Protein AF-A0A8H7KV09-F1 (afdb_monomer)

Radius of gyration: 21.08 Å; Cα contacts (8 Å, |Δi|>4): 405; chains: 1; bounding box: 68×42×61 Å

Secondary structure (DSSP, 8-state):
-TTTTTT-TT--B--TTS------S-TTPPP-SS-----PPPPPTTS-HHHHTTT-PPPPPTT--HHHHHHHHHHHHHHHHHHHHHHHHHHHHHTT-PPP--GGG-GGG-B-PPTTHHHHHHS--SS-GGGSHHHHHHHHHHHHHHHHHHTSGGGTTS-HHHHHHHHHHHHHHHHHHHHT--S-TTHHHHHHHHHHHHHHHHHHHHHHHHHTT---S-TT--SS-HHHHHHHHHHHHHHHHHHHHHGGGTTSGGGHHHHS-TTHHHHHHHHHHHHHHHHHH-TT-HHHHHHHHHHHHHHHHHHHHS--HHHHHHHHHHHHHHHHHHHHTTPPPPPPHHHHS-GGGSPP-

Nearest PDB structures (foldseek):
  9dze-assembly1_B  TM=2.411E-01  e=3.766E+00  synthetic construct
  6bqt-assembly4_K  TM=2.540E-01  e=5.540E+00  Homo sapiens

pLDDT: mean 82.24, std 15.06, range [35.78, 97.12]

Solvent-accessible surface area (backbone atoms only — not comparable to full-atom values): 20103 Å² total; per-residue (Å²): 113,45,49,74,33,63,86,46,90,85,39,58,66,38,55,73,99,50,79,66,74,77,84,56,65,67,92,83,64,79,73,79,90,60,94,73,65,51,74,67,79,77,77,69,90,87,64,56,74,74,57,39,20,74,62,65,68,66,78,79,67,90,84,57,50,74,66,55,50,51,52,50,51,50,39,45,51,50,56,53,51,37,52,54,51,40,49,50,36,50,37,23,52,55,69,79,36,86,53,81,89,49,77,78,44,41,49,40,60,34,16,40,59,47,61,44,29,73,64,42,65,73,47,92,50,95,58,41,46,62,53,35,72,56,21,41,37,53,47,36,43,40,42,31,36,47,49,65,41,66,80,49,82,83,54,76,91,53,64,67,65,58,55,39,51,55,46,53,52,49,49,49,56,51,47,58,47,54,70,47,56,77,76,60,63,38,47,45,54,55,48,56,33,51,50,39,44,52,55,36,53,41,52,36,52,49,55,53,41,53,76,69,60,66,73,64,87,58,86,78,71,64,79,48,57,72,68,56,46,54,51,50,51,54,55,48,48,55,51,53,53,53,56,56,70,28,56,90,33,54,94,41,84,59,8,41,74,67,74,72,37,70,72,50,46,56,52,39,51,30,53,32,42,48,24,53,51,52,28,74,63,39,78,84,44,55,66,30,56,58,46,27,43,58,36,49,39,52,39,43,42,40,40,70,77,49,77,42,72,74,60,47,57,51,49,53,53,51,48,51,56,49,37,54,51,21,57,77,68,76,41,83,65,65,78,58,64,78,75,52,41,53,76,92,70,50,75,86,129

Sequence (349 aa):
LTTLDAADAGVSAFRPHVVPTVKAHPAGAPAPAGKDRCACAAPPAGQDAFASSWGYAPPWDPAWTREEIYKEECRRLCWSALTLVAGHSSQSVAFDKEPAQFFLTDPGNYALLFPGEVSDRETRSAMSPKDSVWALYCRVMLLWNFTTRLSGDALADRPRAEYAYEVWVETQTIQDALDMHVCNLDTALLYMCREYLYNTRVTVTRTLRSLQGSESGIPHQPVFSRKEAEEWLYYQDQVIKRVKASIPHLGEPQGHLLTRRPFHVTWFSSQLAICLSLWNNDRSLSTALELGKSVLALLDILNALWPCQALQARADDMRQRLSEACTASGVPQPLPADFALPAILKAPA

Mean predicted aligned error: 8.37 Å

Foldseek 3Di:
DQQLCVVPPQWQADAFLAQRADPFDDPPDPDPPDLDAFPDDADPPPDDLLLQQADVAQDDDPPDDPVRVVLLVVQVVLLVVLVLLLLQCLLCVLVVHQRDDDPSLTSNSHRHDFRNLVVVVVPPGPGGSCLPLRNLLSSLSNLLSSLSCLVDCNNVPDDSLVVLVVSLVRLVVSVVSLVSHPSSSHNPSSLSSVVSSLSSNLSSVVSVCVVVVVVPVDPQDDSDDPVSVVVNLVSLVVVLVSLVVLQVVCVHSSVCVLQVCLSCLSVLLSLLSVLLSNCVNPVVPVSSLVSNLSSLLSNLQSCLSPPDPVSVVSSVVSLVSSQVSCVVNVHDHRDPSLVSYDPVSRPDD

Structure (mmCIF, N/CA/C/O backbone):
data_AF-A0A8H7KV09-F1
#
_entry.id   AF-A0A8H7KV09-F1
#
loop_
_atom_site.group_PDB
_atom_site.id
_atom_site.type_symbol
_atom_site.label_atom_id
_atom_site.label_alt_id
_atom_site.label_comp_id
_atom_site.label_asym_id
_atom_site.label_entity_id
_atom_site.label_seq_id
_atom_site.pdbx_PDB_ins_code
_atom_site.Cartn_x
_atom_site.Cartn_y
_atom_site.Cartn_z
_atom_site.occupancy
_atom_site.B_iso_or_equiv
_atom_site.auth_seq_id
_atom_site.auth_comp_id
_atom_site.auth_asym_id
_atom_site.auth_atom_id
_atom_site.pdbx_PDB_model_num
ATOM 1 N N . LEU A 1 1 ? 7.073 -13.998 -16.039 1.00 91.06 1 LEU A N 1
ATOM 2 C CA . LEU A 1 1 ? 6.872 -12.536 -16.187 1.00 91.06 1 LEU A CA 1
ATOM 3 C C . LEU A 1 1 ? 7.674 -11.743 -15.154 1.00 91.06 1 LEU A C 1
ATOM 5 O O . LEU A 1 1 ? 8.341 -10.804 -15.549 1.00 91.06 1 LEU A O 1
ATOM 9 N N . THR A 1 2 ? 7.695 -12.131 -13.872 1.00 95.44 2 THR A N 1
ATOM 10 C CA . THR A 1 2 ? 8.427 -11.409 -12.802 1.00 95.44 2 THR A CA 1
ATOM 11 C C . THR A 1 2 ? 9.958 -11.431 -12.911 1.00 95.44 2 THR A C 1
ATOM 13 O O . THR A 1 2 ? 10.631 -10.761 -12.139 1.00 95.44 2 THR A O 1
ATOM 16 N N . THR A 1 3 ? 10.517 -12.185 -13.857 1.00 96.62 3 THR A N 1
ATOM 17 C CA . THR A 1 3 ? 11.962 -12.292 -14.120 1.00 96.62 3 THR A CA 1
ATOM 18 C C . THR A 1 3 ? 12.329 -11.855 -15.542 1.00 96.62 3 THR A C 1
ATOM 20 O O . THR A 1 3 ? 13.371 -12.247 -16.062 1.00 96.62 3 THR A O 1
ATOM 23 N N . LEU A 1 4 ? 11.444 -11.099 -16.207 1.00 96.19 4 LEU A N 1
ATOM 24 C CA . LEU A 1 4 ? 11.608 -10.670 -17.602 1.00 96.19 4 LEU A CA 1
ATOM 25 C C . LEU A 1 4 ? 12.923 -9.913 -17.833 1.00 96.19 4 LEU A C 1
ATOM 27 O O . LEU A 1 4 ? 13.542 -10.077 -18.879 1.00 96.19 4 LEU A O 1
ATOM 31 N N . ASP A 1 5 ? 13.352 -9.126 -16.846 1.00 96.38 5 ASP A N 1
ATOM 32 C CA . ASP A 1 5 ? 14.533 -8.268 -16.933 1.00 96.38 5 ASP A CA 1
ATOM 33 C C . ASP A 1 5 ? 15.755 -8.881 -16.232 1.00 96.38 5 ASP A C 1
ATOM 35 O O . ASP A 1 5 ? 16.708 -8.174 -15.928 1.00 96.38 5 ASP A O 1
ATOM 39 N N . ALA A 1 6 ? 15.772 -10.195 -15.970 1.00 95.56 6 ALA A N 1
ATOM 40 C CA . ALA A 1 6 ? 16.863 -10.846 -15.233 1.00 95.56 6 ALA A CA 1
ATOM 41 C C . ALA A 1 6 ? 18.255 -10.687 -15.881 1.00 95.56 6 ALA A C 1
ATOM 43 O O . ALA A 1 6 ? 19.266 -10.834 -15.198 1.00 95.56 6 ALA A O 1
ATOM 44 N N . ALA A 1 7 ? 18.310 -10.398 -17.184 1.00 94.94 7 ALA A N 1
ATOM 45 C CA . ALA A 1 7 ? 19.547 -10.129 -17.914 1.00 94.94 7 ALA A CA 1
ATOM 46 C C . ALA A 1 7 ? 19.956 -8.638 -17.931 1.00 94.94 7 ALA A C 1
ATOM 48 O O . ALA A 1 7 ? 21.053 -8.324 -18.390 1.00 94.94 7 ALA A O 1
ATOM 49 N N . ASP A 1 8 ? 19.105 -7.716 -17.466 1.00 93.12 8 ASP A N 1
ATOM 50 C CA . ASP A 1 8 ? 19.405 -6.279 -17.414 1.00 93.12 8 ASP A CA 1
ATOM 51 C C . ASP A 1 8 ? 20.344 -5.969 -16.239 1.00 93.12 8 ASP A C 1
ATOM 53 O O . ASP A 1 8 ? 20.076 -6.324 -15.094 1.00 93.12 8 ASP A O 1
ATOM 57 N N . ALA A 1 9 ? 21.452 -5.275 -16.503 1.00 89.94 9 ALA A N 1
ATOM 58 C CA . ALA A 1 9 ? 22.474 -5.005 -15.488 1.00 89.94 9 ALA A CA 1
ATOM 59 C C . ALA A 1 9 ? 22.005 -4.072 -14.353 1.00 89.94 9 ALA A C 1
ATOM 61 O O . ALA A 1 9 ? 22.588 -4.083 -13.270 1.00 89.94 9 ALA A O 1
ATOM 62 N N . GLY A 1 10 ? 20.975 -3.255 -14.589 1.00 88.44 10 GLY A N 1
ATOM 63 C CA . GLY A 1 10 ? 20.386 -2.359 -13.595 1.00 88.44 10 GLY A CA 1
ATOM 64 C C . GLY A 1 10 ? 19.152 -2.940 -12.897 1.00 88.44 10 GLY A C 1
ATOM 65 O O . GLY A 1 10 ? 18.491 -2.231 -12.128 1.00 88.44 10 GLY A O 1
ATOM 66 N N . VAL A 1 11 ? 18.797 -4.204 -13.156 1.00 94.19 11 VAL A N 1
ATOM 67 C CA . VAL A 1 11 ? 17.641 -4.839 -12.520 1.00 94.19 11 VAL A CA 1
ATOM 68 C C . VAL A 1 11 ? 17.857 -5.022 -11.022 1.00 94.19 11 VAL A C 1
ATOM 70 O O . VAL A 1 11 ? 18.931 -5.399 -10.554 1.00 94.19 11 VAL A O 1
ATOM 73 N N . SER A 1 12 ? 16.807 -4.763 -10.246 1.00 93.06 12 SER A N 1
ATOM 74 C CA . SER A 1 12 ? 16.789 -5.153 -8.840 1.00 93.06 12 SER A CA 1
ATOM 75 C C . SER A 1 12 ? 16.359 -6.614 -8.768 1.00 93.06 12 SER A C 1
ATOM 77 O O . SER A 1 12 ? 15.230 -6.944 -9.122 1.00 93.06 12 SER A O 1
ATOM 79 N N . ALA A 1 13 ? 17.276 -7.477 -8.340 1.00 93.69 13 ALA A N 1
ATOM 80 C CA . ALA A 1 13 ? 17.007 -8.880 -8.067 1.00 93.69 13 ALA A CA 1
ATOM 81 C C . ALA A 1 13 ? 17.215 -9.151 -6.578 1.00 93.69 13 ALA A C 1
ATOM 83 O O . ALA A 1 13 ? 18.192 -8.689 -5.981 1.00 93.69 13 ALA A O 1
ATOM 84 N N . PHE A 1 14 ? 16.302 -9.909 -5.986 1.00 93.62 14 PHE A N 1
ATOM 85 C CA . PHE A 1 14 ? 16.324 -10.206 -4.560 1.00 93.62 14 PHE A CA 1
ATOM 86 C C . PHE A 1 14 ? 16.617 -11.684 -4.350 1.00 93.62 14 PHE A C 1
ATOM 88 O O . PHE A 1 14 ? 16.233 -12.534 -5.149 1.00 93.62 14 PHE A O 1
ATOM 95 N N . ARG A 1 15 ? 17.333 -12.001 -3.273 1.00 90.19 15 ARG A N 1
ATOM 96 C CA . ARG A 1 15 ? 17.576 -13.394 -2.900 1.00 90.19 15 ARG A CA 1
ATOM 97 C C . ARG A 1 15 ? 16.432 -13.889 -2.015 1.00 90.19 15 ARG A C 1
ATOM 99 O O . ARG A 1 15 ? 15.942 -13.108 -1.196 1.00 90.19 15 ARG A O 1
ATOM 106 N N . PRO A 1 16 ? 16.039 -15.169 -2.128 1.00 86.38 16 PRO A N 1
ATOM 107 C CA . PRO A 1 16 ? 15.139 -15.783 -1.161 1.00 86.38 16 PRO A CA 1
ATOM 108 C C . PRO A 1 16 ? 15.668 -15.600 0.265 1.00 86.38 16 PRO A C 1
ATOM 110 O O . PRO A 1 16 ? 16.877 -15.672 0.489 1.00 86.38 16 PRO A O 1
ATOM 113 N N . HIS A 1 17 ? 14.765 -15.358 1.216 1.00 84.38 17 HIS A N 1
ATOM 114 C CA . HIS A 1 17 ? 15.089 -15.216 2.644 1.00 84.38 17 HIS A CA 1
ATOM 115 C C . HIS A 1 17 ? 16.097 -14.094 2.968 1.00 84.38 17 HIS A C 1
ATOM 117 O O . HIS A 1 17 ? 16.833 -14.161 3.951 1.00 84.38 17 HIS A O 1
ATOM 123 N N . VAL A 1 18 ? 16.135 -13.035 2.157 1.00 90.69 18 VAL A N 1
ATOM 124 C CA . VAL A 1 18 ? 16.917 -11.818 2.419 1.00 90.69 18 VAL A CA 1
ATOM 125 C C . VAL A 1 18 ? 15.989 -10.608 2.360 1.00 90.69 18 VAL A C 1
ATOM 127 O O . VAL A 1 18 ? 15.078 -10.575 1.532 1.00 90.69 18 VAL A O 1
ATOM 130 N N . VAL A 1 19 ? 16.215 -9.617 3.231 1.00 93.31 19 VAL A N 1
ATOM 131 C CA . VAL A 1 19 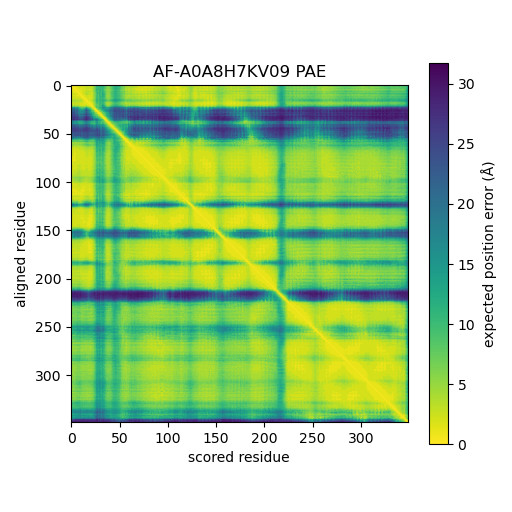? 15.444 -8.368 3.212 1.00 93.31 19 VAL A CA 1
ATOM 132 C C . VAL A 1 19 ? 15.581 -7.716 1.830 1.00 93.31 19 VAL A C 1
ATOM 134 O O . VAL A 1 19 ? 16.708 -7.548 1.348 1.00 93.31 19 VAL A O 1
ATOM 137 N N . PRO A 1 20 ? 14.466 -7.362 1.162 1.00 94.69 20 PRO A N 1
ATOM 138 C CA . PRO A 1 20 ? 14.513 -6.780 -0.170 1.00 94.69 20 PRO A CA 1
ATOM 139 C C . PRO A 1 20 ? 15.026 -5.340 -0.103 1.00 94.69 20 PRO A C 1
ATOM 141 O O . PRO A 1 20 ? 14.259 -4.396 0.057 1.00 94.69 20 PRO A O 1
ATOM 144 N N . THR A 1 21 ? 16.340 -5.185 -0.224 1.00 93.44 21 THR A N 1
ATOM 145 C CA . THR A 1 21 ? 17.025 -3.889 -0.223 1.00 93.44 21 THR A CA 1
ATOM 146 C C . THR A 1 21 ? 17.391 -3.487 -1.646 1.00 93.44 21 THR A C 1
ATOM 148 O O . THR A 1 21 ? 17.781 -4.320 -2.470 1.00 93.44 21 THR A O 1
ATOM 151 N N . VAL A 1 22 ? 17.265 -2.196 -1.961 1.00 90.06 22 VAL A N 1
ATOM 152 C CA . VAL A 1 22 ? 17.642 -1.655 -3.274 1.00 90.06 22 VAL A CA 1
ATOM 153 C C . VAL A 1 22 ? 18.770 -0.653 -3.103 1.00 90.06 22 VAL A C 1
ATOM 155 O O . VAL A 1 22 ? 18.645 0.343 -2.396 1.00 90.06 22 VAL A O 1
ATOM 158 N N . LYS A 1 23 ? 19.880 -0.888 -3.804 1.00 80.19 23 LYS A N 1
ATOM 159 C CA . LYS A 1 23 ? 20.996 0.058 -3.861 1.00 80.19 23 LYS A CA 1
ATOM 160 C C . LYS A 1 23 ? 20.631 1.197 -4.809 1.00 80.19 23 LYS A C 1
ATOM 162 O O . LYS A 1 23 ? 20.867 1.101 -6.009 1.00 80.19 23 LYS A O 1
ATOM 167 N N . ALA A 1 24 ? 20.015 2.243 -4.271 1.00 62.72 24 ALA A N 1
ATOM 168 C CA . ALA A 1 24 ? 19.585 3.390 -5.062 1.00 62.72 24 ALA A CA 1
ATOM 169 C C . ALA A 1 24 ? 20.766 4.237 -5.574 1.00 62.72 24 ALA A C 1
ATOM 171 O O . ALA A 1 24 ? 20.707 4.748 -6.690 1.00 62.72 24 ALA A O 1
ATOM 172 N N . HIS A 1 25 ? 21.877 4.305 -4.832 1.00 58.16 25 HIS A N 1
ATOM 173 C CA . HIS A 1 25 ? 23.073 5.055 -5.225 1.00 58.16 25 HIS A CA 1
ATOM 174 C C . HIS A 1 25 ? 24.316 4.157 -5.338 1.00 58.16 25 HIS A C 1
ATOM 176 O O . HIS A 1 25 ? 24.528 3.290 -4.482 1.00 58.16 25 HIS A O 1
ATOM 182 N N . PRO A 1 26 ? 25.189 4.370 -6.342 1.00 48.03 26 PRO A N 1
ATOM 183 C CA . PRO A 1 26 ? 26.537 3.830 -6.291 1.00 48.03 26 PRO A CA 1
ATOM 184 C C . PRO A 1 26 ? 27.275 4.451 -5.099 1.00 48.03 26 PRO A C 1
ATOM 186 O O . PRO A 1 26 ? 27.235 5.666 -4.893 1.00 48.03 26 PRO A O 1
ATOM 189 N N . ALA A 1 27 ? 27.941 3.613 -4.302 1.00 38.16 27 ALA A N 1
ATOM 190 C CA . ALA A 1 27 ? 28.745 4.066 -3.173 1.00 38.16 27 ALA A CA 1
ATOM 191 C C . ALA A 1 27 ? 29.772 5.111 -3.649 1.00 38.16 27 ALA A C 1
ATOM 193 O O . ALA A 1 27 ? 30.619 4.804 -4.486 1.00 38.16 27 ALA A O 1
ATOM 194 N N . GLY A 1 28 ? 29.677 6.343 -3.138 1.00 39.50 28 GLY A N 1
ATOM 195 C CA . GLY A 1 28 ? 30.590 7.443 -3.472 1.00 39.50 28 GLY A CA 1
ATOM 196 C C . GLY A 1 28 ? 30.044 8.513 -4.423 1.00 39.50 28 GLY A C 1
ATOM 197 O O . GLY A 1 28 ? 30.757 9.478 -4.689 1.00 39.50 28 GLY A O 1
ATOM 198 N N . ALA A 1 29 ? 28.801 8.405 -4.909 1.00 46.34 29 ALA A N 1
ATOM 199 C CA . ALA A 1 29 ? 28.152 9.543 -5.560 1.00 46.34 29 ALA A CA 1
ATOM 200 C C . ALA A 1 29 ? 27.884 10.643 -4.510 1.00 46.34 29 ALA A C 1
ATOM 202 O O . ALA A 1 29 ? 27.331 10.329 -3.451 1.00 46.34 29 ALA A O 1
ATOM 203 N N . PRO A 1 30 ? 28.290 11.907 -4.744 1.00 43.44 30 PRO A N 1
ATOM 204 C CA . PRO A 1 30 ? 27.994 12.984 -3.812 1.00 43.44 30 PRO A CA 1
ATOM 205 C C . PRO A 1 30 ? 26.478 13.075 -3.638 1.00 43.44 30 PRO A C 1
ATOM 207 O O . PRO A 1 30 ? 25.746 13.150 -4.626 1.00 43.44 30 PRO A O 1
ATOM 210 N N . ALA A 1 31 ? 26.013 13.049 -2.384 1.00 46.50 31 ALA A N 1
ATOM 211 C CA . ALA A 1 31 ? 24.635 13.410 -2.076 1.00 46.50 31 ALA A CA 1
ATOM 212 C C . ALA A 1 31 ? 24.353 14.766 -2.746 1.00 46.50 31 ALA A C 1
ATOM 214 O O . ALA A 1 31 ? 25.230 15.637 -2.679 1.00 46.50 31 ALA A O 1
ATOM 215 N N . PRO A 1 32 ? 23.206 14.949 -3.424 1.00 51.09 32 PRO A N 1
ATOM 216 C CA . PRO A 1 32 ? 22.899 16.211 -4.081 1.00 51.09 32 PRO A CA 1
ATOM 217 C C . PRO A 1 32 ? 23.071 17.347 -3.067 1.00 51.09 32 PRO A C 1
ATOM 219 O O . PRO A 1 32 ? 22.406 17.403 -2.032 1.00 51.09 32 PRO A O 1
ATOM 222 N N . ALA A 1 33 ? 24.068 18.194 -3.316 1.00 40.22 33 ALA A N 1
ATOM 223 C CA . ALA A 1 33 ? 24.461 19.259 -2.415 1.00 40.22 33 ALA A CA 1
ATOM 224 C C . ALA A 1 33 ? 23.458 20.407 -2.554 1.00 40.22 33 ALA A C 1
ATOM 226 O O . ALA A 1 33 ? 23.658 21.320 -3.344 1.00 40.22 33 ALA A O 1
ATOM 227 N N . GLY A 1 34 ? 22.368 20.347 -1.794 1.00 47.19 34 GLY A N 1
ATOM 228 C CA . GLY A 1 34 ? 21.345 21.388 -1.775 1.00 47.19 34 GLY A CA 1
ATOM 229 C C . GLY A 1 34 ? 19.975 20.836 -1.409 1.00 47.19 34 GLY A C 1
ATOM 230 O O . GLY A 1 34 ? 19.727 19.639 -1.508 1.00 47.19 34 GLY A O 1
ATOM 231 N N . LYS A 1 35 ? 19.043 21.714 -1.021 1.00 46.06 35 LYS A N 1
ATOM 232 C CA . LYS A 1 35 ? 17.596 21.415 -0.987 1.00 46.06 35 LYS A CA 1
ATOM 233 C C . LYS A 1 35 ? 17.046 21.307 -2.419 1.00 46.06 35 LYS A C 1
ATOM 235 O O . LYS A 1 35 ? 16.026 21.921 -2.748 1.00 46.06 35 LYS A O 1
ATOM 240 N N . ASP A 1 36 ? 17.763 20.604 -3.284 1.00 48.22 36 ASP A N 1
ATOM 241 C CA . ASP A 1 36 ? 17.431 20.491 -4.689 1.00 48.22 36 ASP A CA 1
ATOM 242 C C . ASP A 1 36 ? 16.319 19.457 -4.820 1.00 48.22 36 ASP A C 1
ATOM 244 O O . ASP A 1 36 ? 16.468 18.259 -4.599 1.00 48.22 36 ASP A O 1
ATOM 248 N N . ARG A 1 37 ? 15.150 20.053 -5.048 1.00 64.69 37 ARG A N 1
ATOM 249 C CA . ARG A 1 37 ? 13.807 19.518 -5.264 1.00 64.69 37 ARG A CA 1
ATOM 250 C C . ARG A 1 37 ? 13.826 18.244 -6.116 1.00 64.69 37 ARG A C 1
ATOM 252 O O . ARG A 1 37 ? 14.678 18.116 -6.991 1.00 64.69 37 ARG A O 1
ATOM 259 N N . CYS A 1 38 ? 12.853 17.348 -5.900 1.00 71.06 38 CYS A N 1
ATOM 260 C CA . CYS A 1 38 ? 12.762 16.110 -6.681 1.00 71.06 38 CYS A CA 1
ATOM 261 C C . CYS A 1 38 ? 12.880 16.372 -8.189 1.00 71.06 38 CYS A C 1
ATOM 263 O O . CYS A 1 38 ? 12.338 17.349 -8.709 1.00 71.06 38 CYS A O 1
ATOM 265 N N . ALA A 1 39 ? 13.549 15.462 -8.891 1.00 67.88 39 ALA A N 1
ATOM 266 C CA . ALA A 1 39 ? 13.761 15.533 -10.335 1.00 67.88 39 ALA A CA 1
ATOM 267 C C . ALA A 1 39 ? 12.552 15.045 -11.155 1.00 67.88 39 ALA A C 1
ATOM 269 O O . ALA A 1 39 ? 12.667 14.738 -12.339 1.00 67.88 39 ALA A O 1
ATOM 270 N N . CYS A 1 40 ? 11.390 14.933 -10.516 1.00 71.06 40 CYS A N 1
ATOM 271 C CA . CYS A 1 40 ? 10.175 14.453 -11.143 1.00 71.06 40 CYS A CA 1
ATOM 272 C C . CYS A 1 40 ? 9.710 15.458 -12.203 1.00 71.06 40 CYS A C 1
ATOM 274 O O . CYS A 1 40 ? 9.610 16.655 -11.921 1.00 71.06 40 CYS A O 1
ATOM 276 N N . ALA A 1 41 ? 9.401 14.977 -13.410 1.00 62.41 41 ALA A N 1
ATOM 277 C CA . ALA A 1 41 ? 8.828 15.817 -14.455 1.00 62.41 41 ALA A CA 1
ATOM 278 C C . ALA A 1 41 ? 7.533 16.473 -13.947 1.00 62.41 41 ALA A C 1
ATOM 280 O O . ALA A 1 41 ? 6.695 15.808 -13.338 1.00 62.41 41 ALA A O 1
ATOM 281 N N . ALA A 1 42 ? 7.373 17.781 -14.166 1.00 56.78 42 ALA A N 1
ATOM 282 C CA . ALA A 1 42 ? 6.141 18.470 -13.797 1.00 56.78 42 ALA A CA 1
ATOM 283 C C . ALA A 1 42 ? 4.955 17.853 -14.564 1.00 56.78 42 ALA A C 1
ATOM 285 O O . ALA A 1 42 ? 5.106 17.553 -15.754 1.00 56.78 42 ALA A O 1
ATOM 286 N N . PRO A 1 43 ? 3.781 17.671 -13.929 1.00 54.41 43 PRO A N 1
ATOM 287 C CA . PRO A 1 43 ? 2.599 17.230 -14.653 1.00 54.41 43 PRO A CA 1
ATOM 288 C C . PRO A 1 43 ? 2.292 18.221 -15.792 1.00 54.41 43 PRO A C 1
ATOM 290 O O . PRO A 1 43 ? 2.534 19.425 -15.637 1.00 54.41 43 PRO A O 1
ATOM 293 N N . PRO A 1 44 ? 1.794 17.746 -16.948 1.00 48.69 44 PRO A N 1
ATOM 294 C CA . PRO A 1 44 ? 1.517 18.610 -18.089 1.00 48.69 44 PRO A CA 1
ATOM 295 C C . PRO A 1 44 ? 0.555 19.744 -17.705 1.00 48.69 44 PRO A C 1
ATOM 297 O O . PRO A 1 44 ? -0.440 19.531 -17.007 1.00 48.69 44 PRO A O 1
ATOM 300 N N . ALA A 1 45 ? 0.869 20.963 -18.155 1.00 41.59 45 ALA A N 1
ATOM 301 C CA . ALA A 1 45 ? 0.096 22.161 -17.842 1.00 41.59 45 ALA A CA 1
ATOM 302 C C . ALA A 1 45 ? -1.373 21.996 -18.273 1.00 41.59 45 ALA A C 1
ATOM 304 O O . ALA A 1 45 ? -1.650 21.700 -19.434 1.00 41.59 45 ALA A O 1
ATOM 305 N N . GLY A 1 46 ? -2.307 22.200 -17.339 1.00 45.78 46 GLY A N 1
ATOM 306 C CA . GLY A 1 46 ? -3.751 22.134 -17.594 1.00 45.78 46 GLY A CA 1
ATOM 307 C C . GLY A 1 46 ? -4.465 20.883 -17.074 1.00 45.78 46 GLY A C 1
ATOM 308 O O . GLY A 1 46 ? -5.681 20.801 -17.217 1.00 45.78 46 GLY A O 1
ATOM 309 N N . GLN A 1 47 ? -3.767 19.929 -16.446 1.00 48.78 47 GLN A N 1
ATOM 310 C CA . GLN A 1 47 ? -4.447 18.910 -15.642 1.00 48.78 47 GLN A CA 1
ATOM 311 C C . GLN A 1 47 ? -4.801 19.469 -14.259 1.00 48.78 47 GLN A C 1
ATOM 313 O O . GLN A 1 47 ? -3.943 20.026 -13.571 1.00 48.78 47 GLN A O 1
ATOM 318 N N . ASP A 1 48 ? -6.061 19.305 -13.846 1.00 47.72 48 ASP A N 1
ATOM 319 C CA . ASP A 1 48 ? -6.484 19.591 -12.477 1.00 47.72 48 ASP A CA 1
ATOM 320 C C . ASP A 1 48 ? -5.594 18.816 -11.503 1.00 47.72 48 ASP A C 1
ATOM 322 O O . ASP A 1 48 ? -5.553 17.583 -11.532 1.00 47.72 48 ASP A O 1
ATOM 326 N N . ALA A 1 49 ? -4.927 19.536 -10.596 1.00 48.66 49 ALA A N 1
ATOM 327 C CA . ALA A 1 49 ? -4.041 18.954 -9.584 1.00 48.66 49 ALA A CA 1
ATOM 328 C C . ALA A 1 49 ? -4.725 17.832 -8.778 1.00 48.66 49 ALA A C 1
ATOM 330 O O . ALA A 1 49 ? -4.068 16.917 -8.291 1.00 48.66 49 ALA A O 1
ATOM 331 N N . PHE A 1 50 ? -6.057 17.878 -8.674 1.00 43.75 50 PHE A N 1
ATOM 332 C CA . PHE A 1 50 ? -6.862 16.849 -8.030 1.00 43.75 50 PHE A CA 1
ATOM 333 C C . PHE A 1 50 ? -6.965 15.556 -8.860 1.00 43.75 50 PHE A C 1
ATOM 335 O O . PHE A 1 50 ? -6.781 14.469 -8.315 1.00 43.75 50 PHE A O 1
ATOM 342 N N . ALA A 1 51 ? -7.182 15.659 -10.175 1.00 46.06 51 ALA A N 1
ATOM 343 C CA . ALA A 1 51 ? -7.296 14.517 -11.086 1.00 46.06 51 ALA A CA 1
ATOM 344 C C . ALA A 1 51 ? -5.945 13.814 -11.320 1.00 46.06 51 ALA A C 1
ATOM 346 O O . ALA A 1 51 ? -5.900 12.587 -11.409 1.00 46.06 51 ALA A O 1
ATOM 347 N N . SER A 1 52 ? -4.838 14.568 -11.356 1.00 50.06 52 SER A N 1
ATOM 348 C CA . SER A 1 52 ? -3.483 14.006 -11.497 1.00 50.06 52 SER A CA 1
ATOM 349 C C . SER A 1 52 ? -3.021 13.236 -10.255 1.00 50.06 52 SER A C 1
ATOM 351 O O . SER A 1 52 ? -2.193 12.338 -10.359 1.00 50.06 52 SER A O 1
ATOM 353 N N . SER A 1 53 ? -3.579 13.544 -9.080 1.00 55.25 53 SER A N 1
ATOM 354 C CA . SER A 1 53 ? -3.036 13.108 -7.788 1.00 55.25 53 SER A CA 1
ATOM 355 C C . SER A 1 53 ? -3.247 11.630 -7.422 1.00 55.25 53 SER A C 1
ATOM 357 O O . SER A 1 53 ? -2.724 11.209 -6.390 1.00 55.25 53 SER A O 1
ATOM 359 N N . TRP A 1 54 ? -3.983 10.869 -8.244 1.00 57.66 54 TRP A N 1
ATOM 360 C CA . TRP A 1 54 ? -4.305 9.442 -8.052 1.00 57.66 54 TRP A CA 1
ATOM 361 C C . TRP A 1 54 ? -4.253 8.605 -9.352 1.00 57.66 54 TRP A C 1
ATOM 363 O O . TRP A 1 54 ? -4.748 7.472 -9.404 1.00 57.66 54 TRP A O 1
ATOM 373 N N . GLY A 1 55 ? -3.713 9.175 -10.430 1.00 59.75 55 GLY A N 1
ATOM 374 C CA . GLY A 1 55 ? -3.784 8.600 -11.775 1.00 59.75 55 GLY A CA 1
ATOM 375 C C . GLY A 1 55 ? -2.529 8.808 -12.615 1.00 59.75 55 GLY A C 1
ATOM 376 O O . GLY A 1 55 ? -2.592 8.591 -13.826 1.00 59.75 55 GLY A O 1
ATOM 377 N N . TYR A 1 56 ? -1.412 9.232 -12.015 1.00 62.66 56 TYR A N 1
ATOM 378 C CA . TYR A 1 56 ? -0.185 9.497 -12.758 1.00 62.66 56 TYR A CA 1
ATOM 379 C C . TYR A 1 56 ? 0.495 8.183 -13.148 1.00 62.66 56 TYR A C 1
ATOM 381 O O . TYR A 1 56 ? 1.379 7.690 -12.460 1.00 62.66 56 TYR A O 1
ATOM 389 N N . ALA A 1 57 ? 0.098 7.587 -14.269 1.00 72.94 57 ALA A N 1
ATOM 390 C CA . ALA A 1 57 ? 0.840 6.463 -14.824 1.00 72.94 57 ALA A CA 1
ATOM 391 C C . ALA A 1 57 ? 2.221 6.939 -15.317 1.00 72.94 57 ALA A C 1
ATOM 393 O O . ALA A 1 57 ? 2.295 8.015 -15.919 1.00 72.94 57 ALA A O 1
ATOM 394 N N . PRO A 1 58 ? 3.298 6.149 -15.138 1.00 76.62 58 PRO A N 1
ATOM 395 C CA . PRO A 1 58 ? 4.587 6.489 -15.724 1.00 76.62 58 PRO A CA 1
ATOM 396 C C . PRO A 1 58 ? 4.439 6.719 -17.237 1.00 76.62 58 PRO A C 1
ATOM 398 O O . PRO A 1 58 ? 3.686 5.977 -17.894 1.00 76.62 58 PRO A O 1
ATOM 401 N N . PRO A 1 59 ? 5.114 7.735 -17.802 1.00 76.44 59 PRO A N 1
ATOM 402 C CA . PRO A 1 59 ? 4.960 8.083 -19.205 1.00 76.44 59 PRO A CA 1
ATOM 403 C C . PRO A 1 59 ? 5.404 6.928 -20.105 1.00 76.44 59 PRO A C 1
ATOM 405 O O . PRO A 1 59 ? 6.268 6.127 -19.747 1.00 76.44 59 PRO A O 1
ATOM 408 N N . TRP A 1 60 ? 4.777 6.840 -21.273 1.00 83.06 60 TRP A N 1
ATOM 409 C CA . TRP A 1 60 ? 5.239 5.993 -22.367 1.00 83.06 60 TRP A CA 1
ATOM 410 C C . TRP A 1 60 ? 6.164 6.823 -23.246 1.00 83.06 60 TRP A C 1
ATOM 412 O O . TRP A 1 60 ? 5.820 7.961 -23.572 1.00 83.06 60 TRP A O 1
ATOM 422 N N . ASP A 1 61 ? 7.307 6.272 -23.635 1.00 85.00 61 ASP A N 1
ATOM 423 C CA . ASP A 1 61 ? 8.148 6.919 -24.637 1.00 85.00 61 ASP A CA 1
ATOM 424 C C . ASP A 1 61 ? 7.575 6.636 -26.040 1.00 85.00 61 ASP A C 1
ATOM 426 O O . ASP A 1 61 ? 7.425 5.469 -26.420 1.00 85.00 61 ASP A O 1
ATOM 430 N N . PRO A 1 62 ? 7.228 7.671 -26.828 1.00 85.81 62 PRO A N 1
ATOM 431 C CA . PRO A 1 62 ? 6.735 7.489 -28.190 1.00 85.81 62 PRO A CA 1
ATOM 432 C C . PRO A 1 62 ? 7.767 6.870 -29.146 1.00 85.81 62 PRO A C 1
ATOM 434 O O . PRO A 1 62 ? 7.374 6.398 -30.213 1.00 85.81 62 PRO A O 1
ATOM 437 N N . ALA A 1 63 ? 9.060 6.884 -28.805 1.00 89.75 63 ALA A N 1
ATOM 438 C CA . ALA A 1 63 ? 10.121 6.272 -29.599 1.00 89.75 63 ALA A CA 1
ATOM 439 C C . ALA A 1 63 ? 10.258 4.756 -29.375 1.00 89.75 63 ALA A C 1
ATOM 441 O O . ALA A 1 63 ? 10.955 4.095 -30.148 1.00 89.75 63 ALA A O 1
ATOM 442 N N . TRP A 1 64 ? 9.587 4.192 -28.364 1.00 92.00 64 TRP A N 1
ATOM 443 C CA . TRP A 1 64 ? 9.685 2.768 -28.061 1.00 92.00 64 TRP A CA 1
ATOM 444 C C . TRP A 1 64 ? 9.150 1.880 -29.182 1.00 92.00 64 TRP A C 1
ATOM 446 O O . TRP A 1 64 ? 8.071 2.070 -29.752 1.00 92.00 64 TRP A O 1
ATOM 456 N N . THR A 1 65 ? 9.905 0.823 -29.444 1.00 95.00 65 THR A N 1
ATOM 457 C CA . THR A 1 65 ? 9.494 -0.295 -30.280 1.00 95.00 65 THR A CA 1
ATOM 458 C C . THR A 1 65 ? 8.336 -1.063 -29.636 1.00 95.00 65 THR A C 1
ATOM 460 O O . THR A 1 65 ? 8.097 -1.015 -28.428 1.00 95.00 65 THR A O 1
ATOM 463 N N . ARG A 1 66 ? 7.626 -1.866 -30.440 1.00 95.12 66 ARG A N 1
ATOM 464 C CA . ARG A 1 66 ? 6.560 -2.748 -29.929 1.00 95.12 66 ARG A CA 1
ATOM 465 C C . ARG A 1 66 ? 7.054 -3.708 -28.845 1.00 95.12 66 ARG A C 1
ATOM 467 O O . ARG A 1 66 ? 6.292 -4.047 -27.948 1.00 95.12 66 ARG A O 1
ATOM 474 N N . GLU A 1 67 ? 8.305 -4.153 -28.940 1.00 93.62 67 GLU A N 1
ATOM 475 C CA . GLU A 1 67 ? 8.898 -5.046 -27.946 1.00 93.62 67 GLU A CA 1
ATOM 476 C C . GLU A 1 67 ? 9.130 -4.325 -26.612 1.00 93.62 67 GLU A C 1
ATOM 478 O O . GLU A 1 67 ? 8.823 -4.878 -25.559 1.00 93.62 67 GLU A O 1
ATOM 483 N N . GLU A 1 68 ? 9.623 -3.086 -26.641 1.00 92.62 68 GLU A N 1
ATOM 484 C CA . GLU A 1 68 ? 9.824 -2.269 -25.437 1.00 92.62 68 GLU A CA 1
ATOM 485 C C . GLU A 1 68 ? 8.499 -1.925 -24.756 1.00 92.62 68 GLU A C 1
ATOM 487 O O . GLU A 1 68 ? 8.384 -2.088 -23.539 1.00 92.62 68 GLU A O 1
ATOM 492 N N . ILE A 1 69 ? 7.477 -1.562 -25.540 1.00 92.81 69 ILE A N 1
ATOM 493 C CA . ILE A 1 69 ? 6.113 -1.348 -25.038 1.00 92.81 69 ILE A CA 1
ATOM 494 C C . ILE A 1 69 ? 5.604 -2.616 -24.348 1.00 92.81 69 ILE A C 1
ATOM 496 O O . ILE A 1 69 ? 5.192 -2.558 -23.193 1.00 92.81 69 ILE A O 1
ATOM 500 N N . TYR A 1 70 ? 5.698 -3.774 -25.008 1.00 93.75 70 TYR A N 1
ATOM 501 C CA . TYR A 1 70 ? 5.246 -5.046 -24.441 1.00 93.75 70 TYR A CA 1
ATOM 502 C C . TYR A 1 70 ? 5.990 -5.417 -23.147 1.00 93.75 70 TYR A C 1
ATOM 504 O O . TYR A 1 70 ? 5.383 -5.905 -22.188 1.00 93.75 70 TYR A O 1
ATOM 512 N N . LYS A 1 71 ? 7.306 -5.166 -23.081 1.00 94.50 71 LYS A N 1
ATOM 513 C CA . LYS A 1 71 ? 8.090 -5.377 -21.855 1.00 94.50 71 LYS A CA 1
ATOM 514 C C . LYS A 1 71 ? 7.594 -4.479 -20.723 1.00 94.50 71 LYS A C 1
ATOM 516 O O . LYS A 1 71 ? 7.392 -4.970 -19.613 1.00 94.50 71 LYS A O 1
ATOM 521 N N . GLU A 1 72 ? 7.344 -3.201 -20.994 1.00 92.88 72 GLU A N 1
ATOM 522 C CA . GLU A 1 72 ? 6.816 -2.273 -19.993 1.00 92.88 72 GLU A CA 1
ATOM 523 C C . GLU A 1 72 ? 5.386 -2.634 -19.550 1.00 92.88 72 GLU A C 1
ATOM 525 O O . GLU A 1 72 ? 5.088 -2.601 -18.354 1.00 92.88 72 GLU A O 1
ATOM 530 N N . GLU A 1 73 ? 4.516 -3.069 -20.464 1.00 93.06 73 GLU A N 1
ATOM 531 C CA . GLU A 1 73 ? 3.188 -3.602 -20.126 1.00 93.06 73 GLU A CA 1
ATOM 532 C C . GLU A 1 73 ? 3.293 -4.801 -19.172 1.00 93.06 73 GLU A C 1
ATOM 534 O O . GLU A 1 73 ? 2.619 -4.841 -18.139 1.00 93.06 73 GLU A O 1
ATOM 539 N N . CYS A 1 74 ? 4.192 -5.748 -19.464 1.00 94.81 74 CYS A N 1
ATOM 540 C CA . CYS A 1 74 ? 4.446 -6.905 -18.607 1.00 94.81 74 CYS A CA 1
ATOM 541 C C . CYS A 1 74 ? 4.940 -6.495 -17.212 1.00 94.81 74 CYS A C 1
ATOM 543 O O . CYS A 1 74 ? 4.504 -7.082 -16.213 1.00 94.81 74 CYS A O 1
ATOM 545 N N . ARG A 1 75 ? 5.820 -5.485 -17.121 1.00 94.81 75 ARG A N 1
ATOM 546 C CA . ARG A 1 75 ? 6.296 -4.948 -15.837 1.00 94.81 75 ARG A CA 1
ATOM 547 C C . ARG A 1 75 ? 5.145 -4.359 -15.036 1.00 94.81 75 ARG A C 1
ATOM 549 O O . ARG A 1 75 ? 4.914 -4.773 -13.899 1.00 94.81 75 ARG A O 1
ATOM 556 N N . ARG A 1 76 ? 4.384 -3.440 -15.639 1.00 92.44 76 ARG A N 1
ATOM 557 C CA . ARG A 1 76 ? 3.232 -2.780 -15.002 1.00 92.44 76 ARG A CA 1
ATOM 558 C C . ARG A 1 76 ? 2.189 -3.791 -14.543 1.00 92.44 76 ARG A C 1
ATOM 560 O O . ARG A 1 76 ? 1.658 -3.641 -13.444 1.00 92.44 76 ARG A O 1
ATOM 567 N N . LEU A 1 77 ? 1.942 -4.846 -15.321 1.00 93.62 77 LEU A N 1
ATOM 568 C CA . LEU A 1 77 ? 1.053 -5.942 -14.938 1.00 93.62 77 LEU A CA 1
ATOM 569 C C . LEU A 1 77 ? 1.554 -6.681 -13.689 1.00 93.62 77 LEU A C 1
ATOM 571 O O . LEU A 1 77 ? 0.784 -6.876 -12.750 1.00 93.62 77 LEU A O 1
ATOM 575 N N . CYS A 1 78 ? 2.835 -7.063 -13.643 1.00 96.06 78 CYS A N 1
ATOM 576 C CA . CYS A 1 78 ? 3.407 -7.766 -12.489 1.00 96.06 78 CYS A CA 1
ATOM 577 C C . CYS A 1 78 ? 3.361 -6.918 -11.211 1.00 96.06 78 CYS A C 1
ATOM 579 O O . CYS A 1 78 ? 2.983 -7.419 -10.152 1.00 96.06 78 CYS A O 1
ATOM 581 N N . TRP A 1 79 ? 3.710 -5.633 -11.308 1.00 95.00 79 TRP A N 1
ATOM 582 C CA . TRP A 1 79 ? 3.667 -4.714 -10.169 1.00 95.00 79 TRP A CA 1
ATOM 583 C C . TRP A 1 79 ? 2.232 -4.402 -9.725 1.00 95.00 79 TRP A C 1
ATOM 585 O O . TRP A 1 79 ? 1.962 -4.357 -8.528 1.00 95.00 79 TRP A O 1
ATOM 595 N N . SER A 1 80 ? 1.283 -4.302 -10.660 1.00 91.88 80 SER A N 1
ATOM 596 C CA . SER A 1 80 ? -0.146 -4.162 -10.333 1.00 91.88 80 SER A CA 1
ATOM 597 C C . SER A 1 80 ? -0.703 -5.412 -9.642 1.00 91.88 80 SER A C 1
ATOM 599 O O . SER A 1 80 ? -1.503 -5.310 -8.714 1.00 91.88 80 SER A O 1
ATOM 601 N N . ALA A 1 81 ? -0.259 -6.604 -10.049 1.00 94.75 81 ALA A N 1
ATOM 602 C CA . ALA A 1 81 ? -0.617 -7.846 -9.370 1.00 94.75 81 ALA A CA 1
ATOM 603 C C . ALA A 1 81 ? -0.047 -7.894 -7.940 1.00 94.75 81 ALA A C 1
ATOM 605 O O . ALA A 1 81 ? -0.744 -8.322 -7.017 1.00 94.75 81 ALA A O 1
ATOM 606 N N . LEU A 1 82 ? 1.178 -7.392 -7.730 1.00 95.06 82 LEU A N 1
ATOM 607 C CA . LEU A 1 82 ? 1.746 -7.237 -6.388 1.00 95.06 82 LEU A CA 1
ATOM 608 C C . LEU A 1 82 ? 0.898 -6.300 -5.517 1.00 95.06 82 LEU A C 1
ATOM 610 O O . LEU A 1 82 ? 0.703 -6.610 -4.347 1.00 95.06 82 LEU A O 1
ATOM 614 N N . THR A 1 83 ? 0.338 -5.215 -6.062 1.00 91.88 83 THR A N 1
ATOM 615 C CA . THR A 1 83 ? -0.577 -4.333 -5.313 1.00 91.88 83 THR A CA 1
ATOM 616 C C . THR A 1 83 ? -1.776 -5.085 -4.739 1.00 91.88 83 THR A C 1
ATOM 618 O O . THR A 1 83 ? -2.124 -4.882 -3.575 1.00 91.88 83 THR A O 1
ATOM 621 N N . LEU A 1 84 ? -2.381 -5.992 -5.510 1.00 90.94 84 LEU A N 1
ATOM 622 C CA . LEU A 1 84 ? -3.498 -6.810 -5.028 1.00 90.94 84 LEU A CA 1
ATOM 623 C C . LEU A 1 84 ? -3.057 -7.781 -3.927 1.00 90.94 84 LEU A C 1
ATOM 625 O O . LEU A 1 84 ? -3.745 -7.930 -2.918 1.00 90.94 84 LEU A O 1
ATOM 629 N N . VAL A 1 85 ? -1.895 -8.412 -4.098 1.00 93.81 85 VAL A N 1
ATOM 630 C CA . VAL A 1 85 ? -1.336 -9.366 -3.130 1.00 93.81 85 VAL A CA 1
ATOM 631 C C . VAL A 1 85 ? -0.926 -8.681 -1.824 1.00 93.81 85 VAL A C 1
ATOM 633 O O . VAL A 1 85 ? -1.274 -9.167 -0.749 1.00 93.81 85 VAL A O 1
ATOM 636 N N . ALA A 1 86 ? -0.260 -7.529 -1.905 1.00 93.19 86 ALA A N 1
ATOM 637 C CA . ALA A 1 86 ? 0.098 -6.708 -0.752 1.00 93.19 86 ALA A CA 1
ATOM 638 C C . ALA A 1 86 ? -1.151 -6.179 -0.025 1.00 93.19 86 ALA A C 1
ATOM 640 O O . ALA A 1 86 ? -1.206 -6.188 1.205 1.00 93.19 86 ALA A O 1
ATOM 641 N N . GLY A 1 87 ? -2.189 -5.789 -0.775 1.00 90.56 87 GLY A N 1
ATOM 642 C CA . GLY A 1 87 ? -3.474 -5.384 -0.206 1.00 90.56 87 GLY A CA 1
ATOM 643 C C . GLY A 1 87 ? -4.172 -6.533 0.525 1.00 90.56 87 GLY A C 1
ATOM 644 O O . GLY A 1 87 ? -4.673 -6.349 1.633 1.00 90.56 87 GLY A O 1
ATOM 645 N N . HIS A 1 88 ? -4.152 -7.740 -0.048 1.00 91.12 88 HIS A N 1
ATOM 646 C CA . HIS A 1 88 ? -4.678 -8.941 0.601 1.00 91.12 88 HIS A CA 1
ATOM 647 C C . HIS A 1 88 ? -3.916 -9.283 1.890 1.00 91.12 88 HIS A C 1
ATOM 649 O O . HIS A 1 88 ? -4.539 -9.599 2.907 1.00 91.12 88 HIS A O 1
ATOM 655 N N . SER A 1 89 ? -2.579 -9.229 1.878 1.00 91.50 89 SER A N 1
ATOM 656 C CA . SER A 1 89 ? -1.778 -9.520 3.073 1.00 91.50 89 SER A CA 1
ATOM 657 C C . SER A 1 89 ? -1.972 -8.459 4.158 1.00 91.50 89 SER A C 1
ATOM 659 O O . SER A 1 89 ? -2.178 -8.817 5.315 1.00 91.50 89 SER A O 1
ATOM 661 N N . SER A 1 90 ? -2.031 -7.176 3.787 1.00 88.81 90 SER A N 1
ATOM 662 C CA . SER A 1 90 ? -2.389 -6.075 4.692 1.00 88.81 90 SER A CA 1
ATOM 663 C C . SER A 1 90 ? -3.760 -6.276 5.326 1.00 88.81 90 SER A C 1
ATOM 665 O O . SER A 1 90 ? -3.887 -6.208 6.548 1.00 88.81 90 SER A O 1
ATOM 667 N N . GLN A 1 91 ? -4.770 -6.618 4.524 1.00 87.31 91 GLN A N 1
ATOM 668 C CA . GLN A 1 91 ? -6.096 -6.930 5.040 1.00 87.31 91 GLN A CA 1
ATOM 669 C C . GLN A 1 91 ? -6.063 -8.117 6.003 1.00 87.31 91 GLN A C 1
ATOM 671 O O . GLN A 1 91 ? -6.660 -8.049 7.071 1.00 87.31 91 GLN A O 1
ATOM 676 N N . SER A 1 92 ? -5.376 -9.199 5.642 1.00 88.56 92 SER A N 1
ATOM 677 C CA . SER A 1 92 ? -5.295 -10.389 6.491 1.00 88.56 92 SER A CA 1
ATOM 678 C C . SER A 1 92 ? -4.737 -10.026 7.870 1.00 88.56 92 SER A C 1
ATOM 680 O O . SER A 1 92 ? -5.398 -10.290 8.871 1.00 88.56 92 SER A O 1
ATOM 682 N N . VAL A 1 93 ? -3.618 -9.292 7.918 1.00 84.56 93 VAL A N 1
ATOM 683 C CA . VAL A 1 93 ? -3.017 -8.824 9.179 1.00 84.56 93 VAL A CA 1
ATOM 684 C C . VAL A 1 93 ? -3.944 -7.880 9.953 1.00 84.56 93 VAL A C 1
ATOM 686 O O . VAL A 1 93 ? -4.050 -8.008 11.167 1.00 84.56 93 VAL A O 1
ATOM 689 N N . ALA A 1 94 ? -4.642 -6.955 9.286 1.00 83.00 94 ALA A N 1
ATOM 690 C CA . ALA A 1 94 ? -5.556 -6.015 9.949 1.00 83.00 94 ALA A CA 1
ATOM 691 C C . ALA A 1 94 ? -6.754 -6.701 10.634 1.00 83.00 94 ALA A C 1
ATOM 693 O O . ALA A 1 94 ? -7.338 -6.138 11.559 1.00 83.00 94 ALA A O 1
ATOM 694 N N . PHE A 1 95 ? -7.117 -7.903 10.183 1.00 82.25 95 PHE A N 1
ATOM 695 C CA . PHE A 1 95 ? -8.173 -8.734 10.764 1.00 82.25 95 PHE A CA 1
ATOM 696 C C . PHE A 1 95 ? -7.627 -9.899 11.603 1.00 82.25 95 PHE A C 1
ATOM 698 O O . PHE A 1 95 ? -8.360 -10.862 11.826 1.00 82.25 95 PHE A O 1
ATOM 705 N N . ASP A 1 96 ? -6.363 -9.830 12.033 1.00 82.06 96 ASP A N 1
ATOM 706 C CA . ASP A 1 96 ? -5.686 -10.869 12.821 1.00 82.06 96 ASP A CA 1
ATOM 707 C C . ASP A 1 96 ? -5.751 -12.265 12.163 1.00 82.06 96 ASP A C 1
ATOM 709 O O . ASP A 1 96 ? -5.903 -13.294 12.822 1.00 82.06 96 ASP A O 1
ATOM 713 N N . LYS A 1 97 ? -5.653 -12.306 10.828 1.00 84.94 97 LYS A N 1
ATOM 714 C CA . LYS A 1 97 ? -5.597 -13.531 10.020 1.00 84.94 97 LYS A CA 1
ATOM 715 C C . LYS A 1 97 ? -4.215 -13.721 9.424 1.00 84.94 97 LYS A C 1
ATOM 717 O O . LYS A 1 97 ? -3.563 -12.762 9.010 1.00 84.94 97 LYS A O 1
ATOM 722 N N . GLU A 1 98 ? -3.814 -14.978 9.293 1.00 84.62 98 GLU A N 1
ATOM 723 C CA . GLU A 1 98 ? -2.586 -15.327 8.591 1.00 84.62 98 GLU A CA 1
ATOM 724 C C . GLU A 1 98 ? -2.709 -14.994 7.089 1.00 84.62 98 GLU A C 1
ATOM 726 O O . GLU A 1 98 ? -3.655 -15.446 6.432 1.00 84.62 98 GLU A O 1
ATOM 731 N N . PRO A 1 99 ? -1.792 -14.186 6.523 1.00 87.75 99 PRO A N 1
ATOM 732 C CA . PRO A 1 99 ? -1.775 -13.907 5.093 1.00 87.75 99 PRO A CA 1
ATOM 733 C C . PRO A 1 99 ? -1.503 -15.159 4.256 1.00 87.75 99 PRO A C 1
ATOM 735 O O . PRO A 1 99 ? -0.600 -15.939 4.548 1.00 87.75 99 PRO A O 1
ATOM 738 N N . ALA A 1 100 ? -2.225 -15.304 3.145 1.00 88.94 100 ALA A N 1
ATOM 739 C CA . ALA A 1 100 ? -1.944 -16.356 2.174 1.00 88.94 100 ALA A CA 1
ATOM 740 C C . ALA A 1 100 ? -0.562 -16.167 1.518 1.00 88.94 100 ALA A C 1
ATOM 742 O O . ALA A 1 100 ? -0.194 -15.061 1.112 1.00 88.94 100 ALA A O 1
ATOM 743 N N . GLN A 1 101 ? 0.179 -17.265 1.362 1.00 87.31 101 GLN A N 1
ATOM 744 C CA . GLN A 1 101 ? 1.504 -17.273 0.742 1.00 87.31 101 GLN A CA 1
ATOM 745 C C . GLN A 1 101 ? 1.394 -17.440 -0.779 1.00 87.31 101 GLN A C 1
ATOM 747 O O . GLN A 1 101 ? 1.438 -18.547 -1.313 1.00 87.31 101 GLN A O 1
ATOM 752 N N . PHE A 1 102 ? 1.230 -16.331 -1.499 1.00 92.31 102 PHE A N 1
ATOM 753 C CA . PHE A 1 102 ? 1.254 -16.346 -2.966 1.00 92.31 102 PHE A CA 1
ATOM 754 C C . PHE A 1 102 ? 2.686 -16.307 -3.505 1.00 92.31 102 PHE A C 1
ATOM 756 O O . PHE A 1 102 ? 3.577 -15.755 -2.863 1.00 92.31 102 PHE A O 1
ATOM 763 N N . PHE A 1 103 ? 2.893 -16.758 -4.747 1.00 94.12 103 PHE A N 1
ATOM 764 C CA . PHE A 1 103 ? 4.178 -16.614 -5.451 1.00 94.12 103 PHE A CA 1
ATOM 765 C C . PHE A 1 103 ? 4.704 -15.164 -5.425 1.00 94.12 103 PHE A C 1
ATOM 767 O O . PHE A 1 103 ? 5.884 -14.928 -5.195 1.00 94.12 103 PHE A O 1
ATOM 774 N N . LEU A 1 104 ? 3.810 -14.185 -5.583 1.00 94.75 104 LEU A N 1
ATOM 775 C CA . LEU A 1 104 ? 4.139 -12.754 -5.580 1.00 94.75 104 LEU A CA 1
ATOM 776 C C . LEU A 1 104 ? 4.454 -12.184 -4.181 1.00 94.75 104 LEU A C 1
ATOM 778 O O . LEU A 1 104 ? 4.907 -11.051 -4.081 1.00 94.75 104 LEU A O 1
ATOM 782 N N . THR A 1 105 ? 4.225 -12.933 -3.094 1.00 92.81 105 THR A N 1
ATOM 783 C CA . THR A 1 105 ? 4.606 -12.482 -1.738 1.00 92.81 105 THR A CA 1
ATOM 784 C C . THR A 1 105 ? 6.094 -12.653 -1.449 1.00 92.81 105 THR A C 1
ATOM 786 O O . THR A 1 105 ? 6.592 -12.067 -0.489 1.00 92.81 105 THR A O 1
ATOM 789 N N . ASP A 1 106 ? 6.812 -13.444 -2.253 1.00 92.69 106 ASP A N 1
ATOM 790 C CA . ASP A 1 106 ? 8.247 -13.648 -2.085 1.00 92.69 106 ASP A CA 1
ATOM 791 C C . ASP A 1 106 ? 9.040 -12.656 -2.946 1.00 92.69 106 ASP A C 1
ATOM 793 O O . ASP A 1 106 ? 9.007 -12.764 -4.177 1.00 92.69 106 ASP A O 1
ATOM 797 N N . PRO A 1 107 ? 9.799 -11.719 -2.343 1.00 94.56 107 PRO A N 1
ATOM 798 C CA . PRO A 1 107 ? 10.656 -10.830 -3.115 1.00 94.56 107 PRO A CA 1
ATOM 799 C C . PRO A 1 107 ? 11.688 -11.573 -3.967 1.00 94.56 107 PRO A C 1
ATOM 801 O O . PRO A 1 107 ? 12.033 -11.090 -5.042 1.00 94.56 107 PRO A O 1
ATOM 804 N N . GLY A 1 108 ? 12.133 -12.764 -3.549 1.00 94.19 108 GLY A N 1
ATOM 805 C CA . GLY A 1 108 ? 13.079 -13.593 -4.298 1.00 94.19 108 GLY A CA 1
ATOM 806 C C . GLY A 1 108 ? 12.583 -14.029 -5.682 1.00 94.19 108 GLY A C 1
ATOM 807 O O . GLY A 1 108 ? 13.381 -14.434 -6.522 1.00 94.19 108 GLY A O 1
ATOM 808 N N . ASN A 1 109 ? 11.281 -13.898 -5.950 1.00 95.94 109 ASN A N 1
ATOM 809 C CA . ASN A 1 109 ? 10.672 -14.208 -7.242 1.00 95.94 109 ASN A CA 1
ATOM 810 C C . ASN A 1 109 ? 10.705 -13.039 -8.244 1.00 95.94 109 ASN A C 1
ATOM 812 O O . ASN A 1 109 ? 10.148 -13.160 -9.342 1.00 95.94 109 ASN A O 1
ATOM 816 N N . TYR A 1 110 ? 11.337 -11.917 -7.884 1.00 96.50 110 TYR A N 1
ATOM 817 C CA . TYR A 1 110 ? 11.417 -10.713 -8.706 1.00 96.50 110 TYR A CA 1
ATOM 818 C C . TYR A 1 110 ? 12.844 -10.455 -9.201 1.00 96.50 110 TYR A C 1
ATOM 820 O O . TYR A 1 110 ? 13.788 -10.312 -8.425 1.00 96.50 110 TYR A O 1
ATOM 828 N N . ALA A 1 111 ? 12.959 -10.332 -10.520 1.00 96.50 111 ALA A N 1
ATOM 829 C CA . ALA A 1 111 ? 14.079 -9.744 -11.241 1.00 96.50 111 ALA A CA 1
ATOM 830 C C . ALA A 1 111 ? 13.476 -8.922 -12.391 1.00 96.50 111 ALA A C 1
ATOM 832 O O . ALA A 1 111 ? 13.407 -9.360 -13.544 1.00 96.50 111 ALA A O 1
ATOM 833 N N . LEU A 1 112 ? 12.919 -7.769 -12.020 1.00 95.94 112 LEU A N 1
ATOM 834 C CA . LEU A 1 112 ? 12.056 -6.946 -12.861 1.00 95.94 112 LEU A CA 1
ATOM 835 C C . LEU A 1 112 ? 12.371 -5.467 -12.638 1.00 95.94 112 LEU A C 1
ATOM 837 O O . LEU A 1 112 ? 12.544 -5.044 -11.492 1.00 95.94 112 LEU A O 1
ATOM 841 N N . LEU A 1 113 ? 12.432 -4.678 -13.710 1.00 95.50 113 LEU A N 1
ATOM 842 C CA . LEU A 1 113 ? 12.569 -3.226 -13.592 1.00 95.50 113 LEU A CA 1
ATOM 843 C C . LEU A 1 113 ? 11.303 -2.617 -12.986 1.00 95.50 113 LEU A C 1
ATOM 845 O O . LEU A 1 113 ? 10.190 -3.105 -13.216 1.00 95.50 113 LEU A O 1
ATOM 849 N N . PHE A 1 114 ? 11.465 -1.554 -12.199 1.00 94.44 114 PHE A N 1
ATOM 850 C CA . PHE A 1 114 ? 10.326 -0.840 -11.629 1.00 94.44 114 PHE A CA 1
ATOM 851 C C . PHE A 1 114 ? 9.535 -0.097 -12.721 1.00 94.44 114 PHE A C 1
ATOM 853 O O . PHE A 1 114 ? 10.090 0.208 -13.780 1.00 94.44 114 PHE A O 1
ATOM 860 N N . PRO A 1 115 ? 8.239 0.199 -12.499 1.00 90.38 115 PRO A N 1
ATOM 861 C CA . PRO A 1 115 ? 7.437 0.923 -13.482 1.00 90.38 115 PRO A CA 1
ATOM 862 C C . PRO A 1 115 ? 8.072 2.274 -13.831 1.00 90.38 115 PRO A C 1
ATOM 864 O O . PRO A 1 115 ? 8.397 3.044 -12.928 1.00 90.38 115 PRO A O 1
ATOM 867 N N . GLY A 1 116 ? 8.238 2.560 -15.126 1.00 86.31 116 GLY A N 1
ATOM 868 C CA . GLY A 1 116 ? 8.866 3.799 -15.603 1.00 86.31 116 GLY A CA 1
ATOM 869 C C . GLY A 1 116 ? 10.390 3.877 -15.464 1.00 86.31 116 GLY A C 1
ATOM 870 O O . GLY A 1 116 ? 10.981 4.846 -15.929 1.00 86.31 116 GLY A O 1
ATOM 871 N N . GLU A 1 117 ? 11.053 2.864 -14.893 1.00 89.94 117 GLU A N 1
ATOM 872 C CA . GLU A 1 117 ? 12.500 2.912 -14.643 1.00 89.94 117 GLU A CA 1
ATOM 873 C C . GLU A 1 117 ? 13.316 3.068 -15.935 1.00 89.94 117 GLU A C 1
ATOM 875 O O . GLU A 1 117 ? 14.340 3.744 -15.937 1.00 89.94 117 GLU A O 1
ATOM 880 N N . VAL A 1 118 ? 12.863 2.461 -17.039 1.00 88.81 118 VAL A N 1
ATOM 881 C CA . VAL A 1 118 ? 13.520 2.591 -18.350 1.00 88.81 118 VAL A CA 1
ATOM 882 C C . VAL A 1 118 ? 13.521 4.049 -18.811 1.00 88.81 118 VAL A C 1
ATOM 884 O O . VAL A 1 118 ? 14.580 4.568 -19.148 1.00 88.81 118 VAL A O 1
ATOM 887 N N . SER A 1 119 ? 12.373 4.724 -18.743 1.00 83.44 119 SER A N 1
ATOM 888 C CA . SER A 1 119 ? 12.240 6.137 -19.116 1.00 83.44 119 SER A CA 1
ATOM 889 C C . SER A 1 119 ? 13.069 7.046 -18.202 1.00 83.44 119 SER A C 1
ATOM 891 O O . SER A 1 119 ? 13.740 7.966 -18.667 1.00 83.44 119 SER A O 1
ATOM 893 N N . ASP A 1 120 ? 13.075 6.759 -16.898 1.00 80.62 120 ASP A N 1
ATOM 894 C CA . ASP A 1 120 ? 13.808 7.554 -15.910 1.00 80.62 120 ASP A CA 1
ATOM 895 C C . ASP A 1 120 ? 15.333 7.456 -16.096 1.00 80.62 120 ASP A C 1
ATOM 897 O O . ASP A 1 120 ? 16.047 8.416 -15.809 1.00 80.62 120 ASP A O 1
ATOM 901 N N . ARG A 1 121 ? 15.857 6.330 -16.610 1.00 80.12 121 ARG A N 1
ATOM 902 C CA . ARG A 1 121 ? 17.295 6.166 -16.912 1.00 80.12 121 ARG A CA 1
ATOM 903 C C . ARG A 1 121 ? 17.778 7.107 -18.014 1.00 80.12 121 ARG A C 1
ATOM 905 O O . ARG A 1 121 ? 18.939 7.513 -18.005 1.00 80.12 121 ARG A O 1
ATOM 912 N N . GLU A 1 122 ? 16.917 7.420 -18.975 1.00 70.19 122 GLU A N 1
ATOM 913 C CA . GLU A 1 122 ? 17.262 8.285 -20.106 1.00 70.19 122 GLU A CA 1
ATOM 914 C C . GLU A 1 122 ? 17.249 9.762 -19.710 1.00 70.19 122 GLU A C 1
ATOM 916 O O . GLU A 1 122 ? 18.048 10.566 -20.204 1.00 70.19 122 GLU A O 1
ATOM 921 N N . THR A 1 123 ? 16.398 10.120 -18.747 1.00 65.94 123 THR A N 1
ATOM 922 C CA . THR A 1 123 ? 16.452 11.431 -18.114 1.00 65.94 123 THR A CA 1
ATOM 923 C C . THR A 1 123 ? 17.682 11.508 -17.212 1.00 65.94 123 THR A C 1
ATOM 925 O O . THR A 1 123 ? 17.805 10.770 -16.241 1.00 65.94 123 THR A O 1
ATOM 928 N N . ARG A 1 124 ? 18.626 12.412 -17.510 1.00 58.19 124 ARG A N 1
ATOM 929 C CA . ARG A 1 124 ? 19.814 12.667 -16.667 1.00 58.19 124 ARG A CA 1
ATOM 930 C C . ARG A 1 124 ? 19.428 13.394 -15.373 1.00 58.19 124 ARG A C 1
ATOM 932 O O . ARG A 1 124 ? 19.783 14.551 -15.160 1.00 58.19 124 ARG A O 1
ATOM 939 N N . SER A 1 125 ? 18.650 12.716 -14.545 1.00 64.62 125 SER A N 1
ATOM 940 C CA . SER A 1 125 ? 18.207 13.143 -13.230 1.00 64.62 125 SER A CA 1
ATOM 941 C C . SER A 1 125 ? 19.324 12.951 -12.202 1.00 64.62 125 SER A C 1
ATOM 943 O O . SER A 1 125 ? 20.104 12.003 -12.279 1.00 64.62 125 SER A O 1
ATOM 945 N N . ALA A 1 126 ? 19.391 13.846 -11.214 1.00 66.94 126 ALA A N 1
ATOM 946 C CA . ALA A 1 126 ? 20.259 13.677 -10.048 1.00 66.94 126 ALA A CA 1
ATOM 947 C C . ALA A 1 126 ? 19.751 12.583 -9.082 1.00 66.94 126 ALA A C 1
ATOM 949 O O . ALA A 1 126 ? 20.499 12.125 -8.221 1.00 66.94 126 ALA A O 1
ATOM 950 N N . MET A 1 127 ? 18.486 12.167 -9.217 1.00 76.44 127 MET A N 1
ATOM 951 C CA . MET A 1 127 ? 17.874 11.100 -8.425 1.00 76.44 127 MET A CA 1
ATOM 952 C C . MET A 1 127 ? 17.973 9.756 -9.140 1.00 76.44 127 MET A C 1
ATOM 954 O O . MET A 1 127 ? 17.844 9.675 -10.362 1.00 76.44 127 MET A O 1
ATOM 958 N N . SER A 1 128 ? 18.136 8.689 -8.360 1.00 85.88 128 SER A N 1
ATOM 959 C CA . SER A 1 128 ? 18.090 7.329 -8.884 1.00 85.88 128 SER A CA 1
ATOM 960 C C . SER A 1 128 ? 16.709 7.009 -9.470 1.00 85.88 128 SER A C 1
ATOM 962 O O . SER A 1 128 ? 15.707 7.280 -8.805 1.00 85.88 128 SER A O 1
ATOM 964 N N . PRO A 1 129 ? 16.616 6.328 -10.628 1.00 88.19 129 PRO A N 1
ATOM 965 C CA . PRO A 1 129 ? 15.357 5.751 -11.117 1.00 88.19 129 PRO A CA 1
ATOM 966 C C . PRO A 1 129 ? 14.676 4.827 -10.091 1.00 88.19 129 PRO A C 1
ATOM 968 O O . PRO A 1 129 ? 13.459 4.660 -10.086 1.00 88.19 129 PRO A O 1
ATOM 971 N N . LYS A 1 130 ? 15.462 4.245 -9.171 1.00 91.38 130 LYS A N 1
ATOM 972 C CA . LYS A 1 130 ? 14.990 3.384 -8.074 1.00 91.38 130 LYS A CA 1
ATOM 973 C C . LYS A 1 130 ? 14.340 4.148 -6.913 1.00 91.38 130 LYS A C 1
ATOM 975 O O . LYS A 1 130 ? 13.756 3.517 -6.025 1.00 91.38 130 LYS A O 1
ATOM 980 N N . ASP A 1 131 ? 14.446 5.473 -6.925 1.00 90.31 131 ASP A N 1
ATOM 981 C CA . ASP A 1 131 ? 13.821 6.379 -5.964 1.00 90.31 131 ASP A CA 1
ATOM 982 C C . ASP A 1 131 ? 12.647 7.145 -6.579 1.00 90.31 131 ASP A C 1
ATOM 984 O O . ASP A 1 131 ? 12.123 8.058 -5.947 1.00 90.31 131 ASP A O 1
ATOM 988 N N . SER A 1 132 ? 12.187 6.793 -7.785 1.00 88.19 132 SER A N 1
ATOM 989 C CA . SER A 1 132 ? 10.915 7.308 -8.296 1.00 88.19 132 SER A CA 1
ATOM 990 C C . SER A 1 132 ? 9.759 6.881 -7.380 1.00 88.19 132 SER A C 1
ATOM 992 O O . SER A 1 132 ? 9.817 5.836 -6.727 1.00 88.19 132 SER A O 1
ATOM 994 N N . VAL A 1 133 ? 8.674 7.663 -7.328 1.00 88.44 133 VAL A N 1
ATOM 995 C CA . VAL A 1 133 ? 7.506 7.353 -6.475 1.00 88.44 133 VAL A CA 1
ATOM 996 C C . VAL A 1 133 ? 6.965 5.940 -6.748 1.00 88.44 133 VAL A C 1
ATOM 998 O O . VAL A 1 133 ? 6.602 5.218 -5.819 1.00 88.44 133 VAL A O 1
ATOM 1001 N N . TRP A 1 134 ? 6.984 5.512 -8.012 1.00 89.69 134 TRP A N 1
ATOM 1002 C CA . TRP A 1 134 ? 6.568 4.176 -8.443 1.00 89.69 134 TRP A CA 1
ATOM 1003 C C . TRP A 1 134 ? 7.512 3.072 -7.962 1.00 89.69 134 TRP A C 1
ATOM 1005 O O . TRP A 1 134 ? 7.048 2.039 -7.469 1.00 89.69 134 TRP A O 1
ATOM 1015 N N . ALA A 1 135 ? 8.825 3.290 -8.057 1.00 92.81 135 ALA A N 1
ATOM 1016 C CA . ALA A 1 135 ? 9.813 2.353 -7.536 1.00 92.81 135 ALA A CA 1
ATOM 1017 C C . ALA A 1 135 ? 9.708 2.224 -6.010 1.00 92.81 135 ALA A C 1
ATOM 1019 O O . ALA A 1 135 ? 9.675 1.108 -5.491 1.00 92.81 135 ALA A O 1
ATOM 1020 N N . LEU A 1 136 ? 9.564 3.341 -5.290 1.00 93.94 136 LEU A N 1
ATOM 1021 C CA . LEU A 1 136 ? 9.377 3.353 -3.835 1.00 93.94 136 LEU A CA 1
ATOM 1022 C C . LEU A 1 136 ? 8.105 2.606 -3.416 1.00 93.94 136 LEU A C 1
ATOM 1024 O O . LEU A 1 136 ? 8.142 1.835 -2.455 1.00 93.94 136 LEU A O 1
ATOM 1028 N N . TYR A 1 137 ? 7.012 2.749 -4.173 1.00 93.75 137 TYR A N 1
ATOM 1029 C CA . TYR A 1 137 ? 5.780 1.998 -3.932 1.00 93.75 137 TYR A CA 1
ATOM 1030 C C . TYR A 1 137 ? 5.975 0.487 -4.089 1.00 93.75 137 TYR A C 1
ATOM 1032 O O . TYR A 1 137 ? 5.556 -0.301 -3.241 1.00 93.75 137 TYR A O 1
ATOM 1040 N N . CYS A 1 138 ? 6.680 0.063 -5.135 1.00 95.56 138 CYS A N 1
ATOM 1041 C CA . CYS A 1 138 ? 6.992 -1.348 -5.340 1.00 95.56 138 CYS A CA 1
ATOM 1042 C C . CYS A 1 138 ? 7.912 -1.897 -4.237 1.00 95.56 138 CYS A C 1
ATOM 1044 O O . CYS A 1 138 ? 7.650 -2.969 -3.690 1.00 95.56 138 CYS A O 1
ATOM 1046 N N . ARG A 1 139 ? 8.952 -1.142 -3.861 1.00 96.44 139 ARG A N 1
ATOM 1047 C CA . ARG A 1 139 ? 9.903 -1.501 -2.796 1.00 96.44 139 ARG A CA 1
ATOM 1048 C C . ARG A 1 139 ? 9.208 -1.710 -1.458 1.00 96.44 139 ARG A C 1
ATOM 1050 O O . ARG A 1 139 ? 9.422 -2.738 -0.819 1.00 96.44 139 ARG A O 1
ATOM 1057 N N . VAL A 1 140 ? 8.339 -0.786 -1.050 1.00 96.56 140 VAL A N 1
ATOM 1058 C CA . VAL A 1 140 ? 7.649 -0.916 0.236 1.00 96.56 140 VAL A CA 1
ATOM 1059 C C . VAL A 1 140 ? 6.630 -2.059 0.236 1.00 96.56 140 VAL A C 1
ATOM 1061 O O . VAL A 1 140 ? 6.488 -2.730 1.253 1.00 96.56 140 VAL A O 1
ATOM 1064 N N . MET A 1 141 ? 5.979 -2.368 -0.894 1.00 96.38 141 MET A N 1
ATOM 1065 C CA . MET A 1 141 ? 5.119 -3.557 -0.995 1.00 96.38 141 MET A CA 1
ATOM 1066 C C . MET A 1 141 ? 5.915 -4.863 -0.856 1.00 96.38 141 MET A C 1
ATOM 1068 O O . MET A 1 141 ? 5.448 -5.799 -0.205 1.00 96.38 141 MET A O 1
ATOM 1072 N N . LEU A 1 142 ? 7.115 -4.944 -1.439 1.00 96.38 142 LEU A N 1
ATOM 1073 C CA . LEU A 1 142 ? 8.005 -6.097 -1.258 1.00 96.38 142 LEU A CA 1
ATOM 1074 C C . LEU A 1 142 ? 8.455 -6.224 0.201 1.00 96.38 142 LEU A C 1
ATOM 1076 O O . LEU A 1 142 ? 8.394 -7.314 0.771 1.00 96.38 142 LEU A O 1
ATOM 1080 N N . LEU A 1 143 ? 8.854 -5.108 0.818 1.00 96.00 143 LEU A N 1
ATOM 1081 C CA . LEU A 1 143 ? 9.275 -5.059 2.216 1.00 96.00 143 LEU A CA 1
ATOM 1082 C C . LEU A 1 143 ? 8.141 -5.453 3.171 1.00 96.00 143 LEU A C 1
ATOM 1084 O O . LEU A 1 143 ? 8.358 -6.235 4.096 1.00 96.00 143 LEU A O 1
ATOM 1088 N N . TRP A 1 144 ? 6.924 -4.974 2.914 1.00 94.88 144 TRP A N 1
ATOM 1089 C CA . TRP A 1 144 ? 5.722 -5.357 3.647 1.00 94.88 144 TRP A CA 1
ATOM 1090 C C . TRP A 1 144 ? 5.483 -6.869 3.570 1.00 94.88 144 TRP A C 1
ATOM 1092 O O . TRP A 1 144 ? 5.404 -7.533 4.603 1.00 94.88 144 TRP A O 1
ATOM 1102 N N . ASN A 1 145 ? 5.434 -7.441 2.361 1.00 93.81 145 ASN A N 1
ATOM 1103 C CA . ASN A 1 145 ? 5.183 -8.875 2.201 1.00 93.81 145 ASN A CA 1
ATOM 1104 C C . ASN A 1 145 ? 6.290 -9.726 2.843 1.00 93.81 145 ASN A C 1
ATOM 1106 O O . ASN A 1 145 ? 5.983 -10.694 3.539 1.00 93.81 145 ASN A O 1
ATOM 1110 N N . PHE A 1 146 ? 7.558 -9.325 2.714 1.00 92.75 146 PHE A N 1
ATOM 1111 C CA . PHE A 1 146 ? 8.660 -9.951 3.449 1.00 92.75 146 PHE A CA 1
ATOM 1112 C C . PHE A 1 146 ? 8.420 -9.922 4.966 1.00 92.75 146 PHE A C 1
ATOM 1114 O O . PHE A 1 146 ? 8.548 -10.938 5.646 1.00 92.75 146 PHE A O 1
ATOM 1121 N N . THR A 1 147 ? 8.005 -8.772 5.495 1.00 90.75 147 THR A N 1
ATOM 1122 C CA . THR A 1 147 ? 7.798 -8.564 6.932 1.00 90.75 147 THR A CA 1
ATOM 1123 C C . THR A 1 147 ? 6.640 -9.391 7.481 1.00 90.75 147 THR A C 1
ATOM 1125 O O . THR A 1 147 ? 6.746 -9.946 8.572 1.00 90.75 147 THR A O 1
ATOM 1128 N N . THR A 1 148 ? 5.558 -9.567 6.719 1.00 86.75 148 THR A N 1
ATOM 1129 C CA . THR A 1 148 ? 4.465 -10.464 7.139 1.00 86.75 148 THR A CA 1
ATOM 1130 C C . THR A 1 148 ? 4.919 -11.915 7.305 1.00 86.75 148 THR A C 1
ATOM 1132 O O . THR A 1 148 ? 4.392 -12.627 8.155 1.00 86.75 148 THR A O 1
ATOM 1135 N N . ARG A 1 149 ? 5.960 -12.338 6.575 1.00 81.81 149 ARG A N 1
ATOM 1136 C CA . ARG A 1 149 ? 6.561 -13.675 6.702 1.00 81.81 149 ARG A CA 1
ATOM 1137 C C . ARG A 1 149 ? 7.500 -13.799 7.905 1.00 81.81 149 ARG A C 1
ATOM 1139 O O . ARG A 1 149 ? 7.695 -14.914 8.378 1.00 81.81 149 ARG A O 1
ATOM 1146 N N . LEU A 1 150 ? 8.032 -12.691 8.439 1.00 75.38 150 LEU A N 1
ATOM 1147 C CA . LEU A 1 150 ? 8.852 -12.691 9.666 1.00 75.38 150 LEU A CA 1
ATOM 1148 C C . LEU A 1 150 ? 8.067 -13.088 10.915 1.00 75.38 150 LEU A C 1
ATOM 1150 O O . LEU A 1 150 ? 8.654 -13.563 11.885 1.00 75.38 150 LEU A O 1
ATOM 1154 N N . SER A 1 151 ? 6.751 -12.873 10.893 1.00 63.97 151 SER A N 1
ATOM 1155 C CA . SER A 1 151 ? 5.871 -13.243 12.002 1.00 63.97 151 SER A CA 1
ATOM 1156 C C . SER A 1 151 ? 5.613 -14.757 12.069 1.00 63.97 151 SER A C 1
ATOM 1158 O O . SER A 1 151 ? 5.167 -15.236 13.106 1.00 63.97 151 SER A O 1
ATOM 1160 N N . GLY A 1 152 ? 5.911 -15.507 10.999 1.00 63.72 152 GLY A N 1
ATOM 1161 C CA . GLY A 1 152 ? 5.775 -16.966 10.938 1.00 63.72 152 GLY A CA 1
ATOM 1162 C C . GLY A 1 152 ? 7.112 -17.718 11.022 1.00 63.72 152 GLY A C 1
ATOM 1163 O O . GLY A 1 152 ? 8.192 -17.131 11.106 1.00 63.72 152 GLY A O 1
ATOM 1164 N N . ASP A 1 153 ? 7.056 -19.049 10.951 1.00 60.00 153 ASP A N 1
ATOM 1165 C CA . ASP A 1 153 ? 8.240 -19.931 10.989 1.00 60.00 153 ASP A CA 1
ATOM 1166 C C . ASP A 1 153 ? 8.977 -20.049 9.639 1.00 60.00 153 ASP A C 1
ATOM 1168 O O . ASP A 1 153 ? 9.966 -20.766 9.517 1.00 60.00 153 ASP A O 1
ATOM 1172 N N . ALA A 1 154 ? 8.547 -19.300 8.619 1.00 59.56 154 ALA A N 1
ATOM 1173 C CA . ALA A 1 154 ? 9.070 -19.384 7.252 1.00 59.56 154 ALA A CA 1
ATOM 1174 C C . ALA A 1 154 ? 10.515 -18.862 7.068 1.00 59.56 154 ALA A C 1
ATOM 1176 O O . ALA A 1 154 ? 11.071 -18.976 5.976 1.00 59.56 154 ALA A O 1
ATOM 1177 N N . LEU A 1 155 ? 11.113 -18.250 8.096 1.00 64.12 155 LEU A N 1
ATOM 1178 C CA . LEU A 1 155 ? 12.436 -17.613 8.053 1.00 64.12 155 LEU A CA 1
ATOM 1179 C C . LEU A 1 155 ? 13.337 -18.114 9.196 1.00 64.12 155 LEU A C 1
ATOM 1181 O O . LEU A 1 155 ? 13.8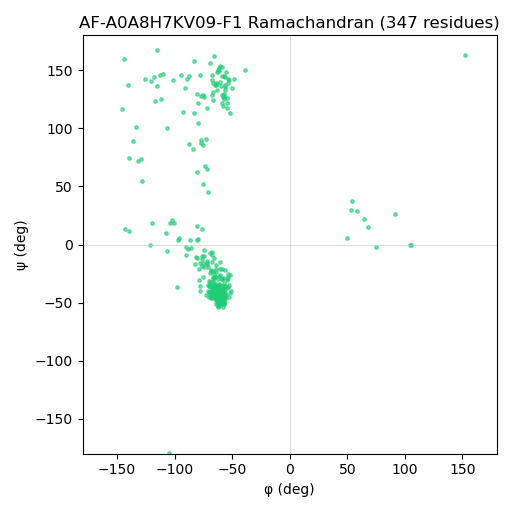59 -17.321 9.977 1.00 64.12 155 LEU A O 1
ATOM 1185 N N . ALA A 1 156 ? 13.502 -19.436 9.298 1.00 62.72 156 ALA A N 1
ATOM 1186 C CA . ALA A 1 156 ? 14.260 -20.103 10.366 1.00 62.72 156 ALA A CA 1
ATOM 1187 C C . ALA A 1 156 ? 15.791 -19.928 10.277 1.00 62.72 156 ALA A C 1
ATOM 1189 O O . ALA A 1 156 ? 16.499 -20.202 11.244 1.00 62.72 156 ALA A O 1
ATOM 1190 N N . ASP A 1 157 ? 16.305 -19.461 9.138 1.00 64.62 157 ASP A N 1
ATOM 1191 C CA . ASP A 1 157 ? 17.739 -19.519 8.826 1.00 64.62 157 ASP A CA 1
ATOM 1192 C C . ASP A 1 157 ? 18.604 -18.510 9.597 1.00 64.62 157 ASP A C 1
ATOM 1194 O O . ASP A 1 157 ? 19.820 -18.683 9.679 1.00 64.62 157 ASP A O 1
ATOM 1198 N N . ARG A 1 158 ? 18.012 -17.441 10.148 1.00 74.00 158 ARG A N 1
ATOM 1199 C CA . ARG A 1 158 ? 18.747 -16.429 10.925 1.00 74.00 158 ARG A CA 1
ATOM 1200 C C . ARG A 1 158 ? 17.916 -15.885 12.090 1.00 74.00 158 ARG A C 1
ATOM 1202 O O . ARG A 1 158 ? 16.684 -15.957 12.046 1.00 74.00 158 ARG A O 1
ATOM 1209 N N . PRO A 1 159 ? 18.554 -15.287 13.113 1.00 79.50 159 PRO A N 1
ATOM 1210 C CA . PRO A 1 159 ? 17.843 -14.639 14.207 1.00 79.50 159 PRO A CA 1
ATOM 1211 C C . PRO A 1 159 ? 16.848 -13.588 13.694 1.00 79.50 159 PRO A C 1
ATOM 1213 O O . PRO A 1 159 ? 17.220 -12.647 12.994 1.00 79.50 159 PRO A O 1
ATOM 1216 N N . ARG A 1 160 ? 15.576 -13.696 14.101 1.00 81.81 160 ARG A N 1
ATOM 1217 C CA . ARG A 1 160 ? 14.510 -12.744 13.723 1.00 81.81 160 ARG A CA 1
ATOM 1218 C C . ARG A 1 160 ? 14.870 -11.279 14.026 1.00 81.81 160 ARG A C 1
ATOM 1220 O O . ARG A 1 160 ? 14.417 -10.386 13.317 1.00 81.81 160 ARG A O 1
ATOM 1227 N N . ALA A 1 161 ? 15.707 -11.036 15.038 1.00 83.94 161 ALA A N 1
ATOM 1228 C CA . ALA A 1 161 ? 16.202 -9.706 15.389 1.00 83.94 161 ALA A CA 1
ATOM 1229 C C . ALA A 1 161 ? 17.055 -9.058 14.281 1.00 83.94 161 ALA A C 1
ATOM 1231 O O . ALA A 1 161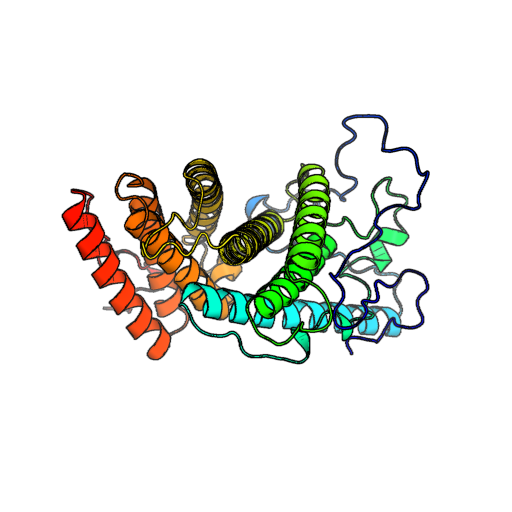 ? 16.944 -7.855 14.063 1.00 83.94 161 ALA A O 1
ATOM 1232 N N . GLU A 1 162 ? 17.867 -9.837 13.559 1.00 89.00 162 GLU A N 1
ATOM 1233 C CA . GLU A 1 162 ? 18.700 -9.324 12.461 1.00 89.00 162 GLU A CA 1
ATOM 1234 C C . GLU A 1 162 ? 17.831 -8.884 11.285 1.00 89.00 162 GLU A C 1
ATOM 1236 O O . GLU A 1 162 ? 17.967 -7.763 10.798 1.00 89.00 162 GLU A O 1
ATOM 1241 N N . TYR A 1 163 ? 16.858 -9.717 10.897 1.00 90.25 163 TYR A N 1
ATOM 1242 C CA . TYR A 1 163 ? 15.874 -9.337 9.884 1.00 90.25 163 TYR A CA 1
ATOM 1243 C C . TYR A 1 163 ? 15.097 -8.084 10.284 1.00 90.25 163 TYR A C 1
ATOM 1245 O O . TYR A 1 163 ? 14.920 -7.186 9.469 1.00 90.25 163 TYR A O 1
ATOM 1253 N N . ALA A 1 164 ? 14.631 -8.016 11.531 1.00 88.06 164 ALA A N 1
ATOM 1254 C CA . ALA A 1 164 ? 13.901 -6.864 12.038 1.00 88.06 164 ALA A CA 1
ATOM 1255 C C . ALA A 1 164 ? 14.734 -5.574 11.954 1.00 88.06 164 ALA A C 1
ATOM 1257 O O . ALA A 1 164 ? 14.220 -4.539 11.532 1.00 88.06 164 ALA A O 1
ATOM 1258 N N . TYR A 1 165 ? 16.022 -5.644 12.298 1.00 89.50 165 TYR A N 1
ATOM 1259 C CA . TYR A 1 165 ? 16.943 -4.520 12.164 1.00 89.50 165 TYR A CA 1
ATOM 1260 C C . TYR A 1 165 ? 17.145 -4.106 10.698 1.00 89.50 165 TYR A C 1
ATOM 1262 O O . TYR A 1 165 ? 17.003 -2.929 10.371 1.00 89.50 165 TYR A O 1
ATOM 1270 N N . GLU A 1 166 ? 17.415 -5.057 9.800 1.00 93.38 166 GLU A N 1
ATOM 1271 C CA . GLU A 1 166 ? 17.579 -4.793 8.363 1.00 93.38 166 GLU A CA 1
ATOM 1272 C C . GLU A 1 166 ? 16.313 -4.178 7.741 1.00 93.38 166 GLU A C 1
ATOM 1274 O O . GLU A 1 166 ? 16.400 -3.200 6.996 1.00 93.38 166 GLU A O 1
ATOM 1279 N N . VAL A 1 167 ? 15.127 -4.700 8.081 1.00 94.00 167 VAL A N 1
ATOM 1280 C CA . VAL A 1 167 ? 13.850 -4.126 7.637 1.00 94.00 167 VAL A CA 1
ATOM 1281 C C . VAL A 1 167 ? 13.702 -2.704 8.164 1.00 94.00 167 VAL A C 1
ATOM 1283 O O . VAL A 1 167 ? 13.343 -1.815 7.397 1.00 94.00 167 VAL A O 1
ATOM 1286 N N . TRP A 1 168 ? 14.001 -2.458 9.443 1.00 90.88 168 TRP A N 1
ATOM 1287 C CA . TRP A 1 168 ? 13.926 -1.115 10.019 1.00 90.88 168 TRP A CA 1
ATOM 1288 C C . TRP A 1 168 ? 14.803 -0.118 9.253 1.00 90.88 168 TRP A C 1
ATOM 1290 O O . TRP A 1 168 ? 14.324 0.956 8.881 1.00 90.88 168 TRP A O 1
ATOM 1300 N N . VAL A 1 169 ? 16.049 -0.493 8.947 1.00 93.31 169 VAL A N 1
ATOM 1301 C CA . VAL A 1 169 ? 16.974 0.326 8.149 1.00 93.31 169 VAL A CA 1
ATOM 1302 C C . VAL A 1 169 ? 16.402 0.623 6.760 1.00 93.31 169 VAL A C 1
ATOM 1304 O O . VAL A 1 169 ? 16.355 1.790 6.369 1.00 93.31 169 VAL A O 1
ATOM 1307 N N . GLU A 1 170 ? 15.891 -0.381 6.041 1.00 95.19 170 GLU A N 1
ATOM 1308 C CA . GLU A 1 170 ? 15.287 -0.160 4.718 1.00 95.19 170 GLU A CA 1
ATOM 1309 C C . GLU A 1 170 ? 14.039 0.736 4.804 1.00 95.19 170 GLU A C 1
ATOM 1311 O O . GLU A 1 170 ? 13.851 1.600 3.947 1.00 95.19 170 GLU A O 1
ATOM 1316 N N . THR A 1 171 ? 13.210 0.625 5.858 1.00 94.12 171 THR A N 1
ATOM 1317 C CA . THR A 1 171 ? 12.076 1.555 6.029 1.00 94.12 171 THR A CA 1
ATOM 1318 C C . THR A 1 171 ? 12.535 3.002 6.173 1.00 94.12 171 THR A C 1
ATOM 1320 O O . THR A 1 171 ? 11.833 3.903 5.717 1.00 94.12 171 THR A O 1
ATOM 1323 N N . GLN A 1 172 ? 13.686 3.252 6.806 1.00 91.50 172 GLN A N 1
ATOM 1324 C CA . GLN A 1 172 ? 14.247 4.598 6.906 1.00 91.50 172 GLN A CA 1
ATOM 1325 C C . GLN A 1 172 ? 14.755 5.076 5.545 1.00 91.50 172 GLN A C 1
ATOM 1327 O O . GLN A 1 172 ? 14.406 6.172 5.128 1.00 91.50 172 GLN A O 1
ATOM 1332 N N . THR A 1 173 ? 15.482 4.230 4.810 1.00 93.31 173 THR A N 1
ATOM 1333 C CA . THR A 1 173 ? 15.962 4.560 3.459 1.00 93.31 173 THR A CA 1
ATOM 1334 C C . THR A 1 173 ? 14.815 4.918 2.508 1.00 93.31 173 THR A C 1
ATOM 1336 O O . THR A 1 173 ? 14.900 5.908 1.784 1.00 93.31 173 THR A O 1
ATOM 1339 N N . ILE A 1 174 ? 13.718 4.154 2.523 1.00 94.00 174 ILE A N 1
ATOM 1340 C CA . ILE A 1 174 ? 12.538 4.453 1.697 1.00 94.00 174 ILE A CA 1
ATOM 1341 C C . ILE A 1 174 ? 11.850 5.741 2.172 1.00 94.00 174 ILE A C 1
ATOM 1343 O O . ILE A 1 174 ? 11.427 6.537 1.338 1.00 94.00 174 ILE A O 1
ATOM 1347 N N . GLN A 1 175 ? 11.736 5.970 3.486 1.00 91.06 175 GLN A N 1
ATOM 1348 C CA . GLN A 1 175 ? 11.156 7.201 4.037 1.00 91.06 175 GLN A CA 1
ATOM 1349 C C . GLN A 1 175 ? 11.942 8.442 3.603 1.00 91.06 175 GLN A C 1
ATOM 1351 O O . GLN A 1 175 ? 11.336 9.387 3.105 1.00 91.06 175 GLN A O 1
ATOM 1356 N N . ASP A 1 176 ? 13.268 8.412 3.727 1.00 89.50 176 ASP A N 1
ATOM 1357 C CA . ASP A 1 176 ? 14.134 9.520 3.319 1.00 89.50 176 ASP A CA 1
ATOM 1358 C C . ASP A 1 176 ? 13.965 9.810 1.821 1.00 89.50 176 ASP A C 1
ATOM 1360 O O . ASP A 1 176 ? 13.824 10.964 1.416 1.00 89.50 176 ASP A O 1
ATOM 1364 N N . ALA A 1 177 ? 13.881 8.759 0.995 1.00 89.69 177 ALA A N 1
ATOM 1365 C CA . ALA A 1 177 ? 13.612 8.900 -0.431 1.00 89.69 177 ALA A CA 1
ATOM 1366 C C . ALA A 1 177 ? 12.217 9.477 -0.727 1.00 89.69 177 ALA A C 1
ATOM 1368 O O . ALA A 1 177 ? 12.085 10.317 -1.616 1.00 89.69 177 ALA A O 1
ATOM 1369 N N . LEU A 1 178 ? 11.182 9.090 0.029 1.00 88.50 178 LEU A N 1
ATOM 1370 C CA . LEU A 1 178 ? 9.839 9.675 -0.078 1.00 88.50 178 LEU A CA 1
ATOM 1371 C C . LEU A 1 178 ? 9.819 11.153 0.322 1.00 88.50 178 LEU A C 1
ATOM 1373 O O . LEU A 1 178 ? 9.117 11.935 -0.312 1.00 88.50 178 LEU A O 1
ATOM 1377 N N . ASP A 1 179 ? 10.574 11.551 1.345 1.00 87.06 179 ASP A N 1
ATOM 1378 C CA . ASP A 1 179 ? 10.611 12.938 1.820 1.00 87.06 179 ASP A CA 1
ATOM 1379 C C . ASP A 1 179 ? 11.341 13.882 0.845 1.00 87.06 179 ASP A C 1
ATOM 1381 O O . ASP A 1 179 ? 11.107 15.093 0.869 1.00 87.06 179 ASP A O 1
ATOM 1385 N N . MET A 1 180 ? 12.134 13.346 -0.093 1.00 84.94 180 MET A N 1
ATOM 1386 C CA . MET A 1 180 ? 12.649 14.116 -1.235 1.00 84.94 180 MET A CA 1
ATOM 1387 C C . MET A 1 180 ? 11.544 14.512 -2.238 1.00 84.94 180 MET A C 1
ATOM 1389 O O . MET A 1 180 ? 11.694 15.495 -2.975 1.00 84.94 180 MET A O 1
ATOM 1393 N N . HIS A 1 181 ? 10.415 13.792 -2.275 1.00 83.81 181 HIS A N 1
ATOM 1394 C CA . HIS A 1 181 ? 9.312 14.022 -3.219 1.00 83.81 181 HIS A CA 1
ATOM 1395 C C . HIS A 1 181 ? 8.341 15.109 -2.751 1.00 83.81 181 HIS A C 1
ATOM 1397 O O . HIS A 1 181 ? 7.249 14.840 -2.257 1.00 83.81 181 HIS A O 1
ATOM 1403 N N . VAL A 1 182 ? 8.703 16.370 -2.993 1.00 78.69 182 VAL A N 1
ATOM 1404 C CA . VAL A 1 182 ? 7.843 17.546 -2.726 1.00 78.69 182 VAL A CA 1
ATOM 1405 C C . VAL A 1 182 ? 6.942 17.947 -3.906 1.00 78.69 182 VAL A C 1
ATOM 1407 O O . VAL A 1 182 ? 6.170 18.899 -3.806 1.00 78.69 182 VAL A O 1
ATOM 1410 N N . CYS A 1 183 ? 7.041 17.247 -5.041 1.00 74.00 183 CYS A N 1
ATOM 1411 C CA . CYS A 1 183 ? 6.343 17.576 -6.291 1.00 74.00 183 CYS A CA 1
ATOM 1412 C C . CYS A 1 183 ? 4.832 17.333 -6.263 1.00 74.00 183 CYS A C 1
ATOM 1414 O O . CYS A 1 183 ? 4.126 17.875 -7.107 1.00 74.00 183 CYS A O 1
ATOM 1416 N N . ASN A 1 184 ? 4.338 16.513 -5.327 1.00 70.56 184 ASN A N 1
ATOM 1417 C CA . ASN A 1 184 ? 2.948 16.050 -5.290 1.00 70.56 184 ASN A CA 1
ATOM 1418 C C . ASN A 1 184 ? 2.472 15.398 -6.609 1.00 70.56 184 ASN A C 1
ATOM 1420 O O . ASN A 1 184 ? 1.286 15.457 -6.921 1.00 70.56 184 ASN A O 1
ATOM 1424 N N . LEU A 1 185 ? 3.387 14.773 -7.367 1.00 70.00 185 LEU A N 1
ATOM 1425 C CA . LEU A 1 185 ? 3.114 14.171 -8.681 1.00 70.00 185 LEU A CA 1
ATOM 1426 C C . LEU A 1 185 ? 2.015 13.102 -8.619 1.00 70.00 185 LEU A C 1
ATOM 1428 O O . LEU A 1 185 ? 1.069 13.142 -9.395 1.00 70.00 185 LEU A O 1
ATOM 1432 N N . ASP A 1 186 ? 2.127 12.182 -7.658 1.00 74.19 186 ASP A N 1
ATOM 1433 C CA . ASP A 1 186 ? 1.087 11.209 -7.330 1.00 74.19 186 ASP A CA 1
ATOM 1434 C C . ASP A 1 186 ? 0.961 11.119 -5.808 1.00 74.19 186 ASP A C 1
ATOM 1436 O O . ASP A 1 186 ? 1.669 10.369 -5.129 1.00 74.19 186 ASP A O 1
ATOM 1440 N N . THR A 1 187 ? 0.103 11.966 -5.237 1.00 75.62 187 THR A N 1
ATOM 1441 C CA . THR A 1 187 ? -0.058 11.992 -3.779 1.00 75.62 187 THR A CA 1
ATOM 1442 C C . THR A 1 187 ? -0.679 10.709 -3.243 1.00 75.62 187 THR A C 1
ATOM 1444 O O . THR A 1 187 ? -0.389 10.338 -2.111 1.00 75.62 187 THR A O 1
ATOM 1447 N N . ALA A 1 188 ? -1.490 10.015 -4.043 1.00 76.12 188 ALA A N 1
ATOM 1448 C CA . ALA A 1 188 ? -2.078 8.740 -3.674 1.00 76.12 188 ALA A CA 1
ATOM 1449 C C . ALA A 1 188 ? -1.013 7.691 -3.417 1.00 76.12 188 ALA A C 1
ATOM 1451 O O . ALA A 1 188 ? -0.987 7.092 -2.346 1.00 76.12 188 ALA A O 1
ATOM 1452 N N . LEU A 1 189 ? -0.110 7.501 -4.381 1.00 81.06 189 LEU A N 1
ATOM 1453 C CA . LEU A 1 189 ? 0.986 6.560 -4.231 1.00 81.06 189 LEU A CA 1
ATOM 1454 C C . LEU A 1 189 ? 1.869 6.942 -3.049 1.00 81.06 189 LEU A C 1
ATOM 1456 O O . LEU A 1 189 ? 2.200 6.065 -2.261 1.00 81.06 189 LEU A O 1
ATOM 1460 N N . LEU A 1 190 ? 2.189 8.228 -2.861 1.00 84.75 190 LEU A N 1
ATOM 1461 C CA . LEU A 1 190 ? 2.950 8.677 -1.689 1.00 84.75 190 LEU A CA 1
ATOM 1462 C C . LEU A 1 190 ? 2.268 8.280 -0.370 1.00 84.75 190 LEU A C 1
ATOM 1464 O O . LEU A 1 190 ? 2.942 7.832 0.559 1.00 84.75 190 LEU A O 1
ATOM 1468 N N . TYR A 1 191 ? 0.942 8.396 -0.285 1.00 81.38 191 TYR A N 1
ATOM 1469 C CA . TYR A 1 191 ? 0.194 7.958 0.892 1.00 81.38 191 TYR A CA 1
ATOM 1470 C C . TYR A 1 191 ? 0.183 6.446 1.065 1.00 81.38 191 TYR A C 1
ATOM 1472 O O . TYR A 1 191 ? 0.452 5.972 2.168 1.00 81.38 191 TYR A O 1
ATOM 1480 N N . MET A 1 192 ? -0.052 5.692 -0.009 1.00 84.50 192 MET A N 1
ATOM 1481 C CA . MET A 1 192 ? 0.009 4.232 0.029 1.00 84.50 192 MET A CA 1
ATOM 1482 C C . MET A 1 192 ? 1.405 3.753 0.447 1.00 84.50 192 MET A C 1
ATOM 1484 O O . MET A 1 192 ? 1.529 2.810 1.226 1.00 84.50 192 MET A O 1
ATOM 1488 N N . CYS A 1 193 ? 2.466 4.429 -0.007 1.00 90.38 193 CYS A N 1
ATOM 1489 C CA . CYS A 1 193 ? 3.828 4.141 0.419 1.00 90.38 193 CYS A CA 1
ATOM 1490 C C . CYS A 1 193 ? 4.000 4.333 1.926 1.00 90.38 193 CYS A C 1
ATOM 1492 O O . CYS A 1 193 ? 4.491 3.439 2.615 1.00 90.38 193 CYS A O 1
ATOM 1494 N N . ARG A 1 194 ? 3.579 5.497 2.438 1.00 88.00 194 ARG A N 1
ATOM 1495 C CA . ARG A 1 194 ? 3.655 5.822 3.867 1.00 88.00 194 ARG A CA 1
ATOM 1496 C C . ARG A 1 194 ? 2.866 4.820 4.702 1.00 88.00 194 ARG A C 1
ATOM 1498 O O . ARG A 1 194 ? 3.375 4.349 5.709 1.00 88.00 194 ARG A O 1
ATOM 1505 N N . GLU A 1 195 ? 1.672 4.433 4.267 1.00 85.19 195 GLU A N 1
ATOM 1506 C CA . GLU A 1 195 ? 0.868 3.421 4.952 1.00 85.19 195 GLU A CA 1
ATOM 1507 C C . GLU A 1 195 ? 1.604 2.080 5.074 1.00 85.19 195 GLU A C 1
ATOM 1509 O O . GLU A 1 195 ? 1.724 1.550 6.179 1.00 85.19 195 GLU A O 1
ATOM 1514 N N . TYR A 1 196 ? 2.144 1.543 3.973 1.00 90.44 196 TYR A N 1
ATOM 1515 C CA . TYR A 1 196 ? 2.906 0.294 4.032 1.00 90.44 196 TYR A CA 1
ATOM 1516 C C . TYR A 1 196 ? 4.169 0.427 4.891 1.00 90.44 196 TYR A C 1
ATOM 1518 O O . TYR A 1 196 ? 4.509 -0.524 5.597 1.00 90.44 196 TYR A O 1
ATOM 1526 N N . LEU A 1 197 ? 4.835 1.589 4.900 1.00 91.00 197 LEU A N 1
ATOM 1527 C CA . LEU A 1 197 ? 5.957 1.849 5.809 1.00 91.00 197 LEU A CA 1
ATOM 1528 C C . LEU A 1 197 ? 5.520 1.790 7.273 1.00 91.00 197 LEU A C 1
ATOM 1530 O O . LEU A 1 197 ? 6.170 1.113 8.070 1.00 91.00 197 LEU A O 1
ATOM 1534 N N . TYR A 1 198 ? 4.413 2.447 7.630 1.00 85.19 198 TYR A N 1
ATOM 1535 C CA . TYR A 1 198 ? 3.878 2.398 8.990 1.00 85.19 198 TYR A CA 1
ATOM 1536 C C . TYR A 1 198 ? 3.499 0.966 9.388 1.00 85.19 198 TYR A C 1
ATOM 1538 O O . TYR A 1 198 ? 3.958 0.486 10.424 1.00 85.19 198 TYR A O 1
ATOM 1546 N N . ASN A 1 199 ? 2.746 0.249 8.547 1.00 85.75 199 ASN A N 1
ATOM 1547 C CA . ASN A 1 199 ? 2.352 -1.141 8.805 1.00 85.75 199 ASN A CA 1
ATOM 1548 C C . ASN A 1 199 ? 3.577 -2.053 9.003 1.00 85.75 199 ASN A C 1
ATOM 1550 O O . ASN A 1 199 ? 3.609 -2.887 9.914 1.00 85.75 199 ASN A O 1
ATOM 1554 N N . THR A 1 200 ? 4.613 -1.857 8.185 1.00 90.50 200 THR A N 1
ATOM 1555 C CA . THR A 1 200 ? 5.886 -2.582 8.279 1.00 90.50 200 THR A CA 1
ATOM 1556 C C . THR A 1 200 ? 6.583 -2.304 9.611 1.00 90.50 200 THR A C 1
ATOM 1558 O O . THR A 1 200 ? 6.900 -3.245 10.337 1.00 90.50 200 THR A O 1
ATOM 1561 N N . ARG A 1 201 ? 6.762 -1.030 9.988 1.00 86.75 201 ARG A N 1
ATOM 1562 C CA . ARG A 1 201 ? 7.418 -0.636 11.250 1.00 86.75 201 ARG A CA 1
ATOM 1563 C C . ARG A 1 201 ? 6.691 -1.171 12.477 1.00 86.75 201 ARG A C 1
ATOM 1565 O O . ARG A 1 201 ? 7.336 -1.674 13.391 1.00 86.75 201 ARG A O 1
ATOM 1572 N N . VAL A 1 202 ? 5.361 -1.119 12.490 1.00 80.25 202 VAL A N 1
ATOM 1573 C CA . VAL A 1 202 ? 4.548 -1.679 13.582 1.00 80.25 202 VAL A CA 1
ATOM 1574 C C . VAL A 1 202 ? 4.777 -3.181 13.709 1.00 80.25 202 VAL A C 1
ATOM 1576 O O . VAL A 1 202 ? 5.003 -3.684 14.809 1.00 80.25 202 VAL A O 1
ATOM 1579 N N . THR A 1 203 ? 4.760 -3.897 12.585 1.00 82.69 203 THR A N 1
ATOM 1580 C CA . THR A 1 203 ? 4.958 -5.352 12.568 1.00 82.69 203 THR A CA 1
ATOM 1581 C C . THR A 1 203 ? 6.356 -5.725 13.061 1.00 82.69 203 THR A C 1
ATOM 1583 O O . THR A 1 203 ? 6.486 -6.568 13.943 1.00 82.69 203 THR A O 1
ATOM 1586 N N . VAL A 1 204 ? 7.393 -5.032 12.588 1.00 85.31 204 VAL A N 1
ATOM 1587 C CA . VAL A 1 204 ? 8.779 -5.224 13.044 1.00 85.31 204 VAL A CA 1
ATOM 1588 C C . VAL A 1 204 ? 8.939 -4.932 14.533 1.00 85.31 204 VAL A C 1
ATOM 1590 O O . VAL A 1 204 ? 9.534 -5.728 15.258 1.00 85.31 204 VAL A O 1
ATOM 1593 N N . THR A 1 205 ? 8.384 -3.819 15.018 1.00 80.75 205 THR A N 1
ATOM 1594 C CA . THR A 1 205 ? 8.427 -3.466 16.440 1.00 80.75 205 THR A CA 1
ATOM 1595 C C . THR A 1 205 ? 7.770 -4.544 17.301 1.00 80.75 205 THR A C 1
ATOM 1597 O O . THR A 1 205 ? 8.309 -4.898 18.349 1.00 80.75 205 THR A O 1
ATOM 1600 N N . ARG A 1 206 ? 6.640 -5.114 16.858 1.00 77.12 206 ARG A N 1
ATOM 1601 C CA . ARG A 1 206 ? 6.000 -6.249 17.545 1.00 77.12 206 ARG A CA 1
ATOM 1602 C C . ARG A 1 206 ? 6.925 -7.463 17.600 1.00 77.12 206 ARG A C 1
ATOM 1604 O O . ARG A 1 206 ? 7.101 -8.025 18.677 1.00 77.12 206 ARG A O 1
ATOM 1611 N N . THR A 1 207 ? 7.549 -7.828 16.479 1.00 78.38 207 THR A N 1
ATOM 1612 C CA . THR A 1 207 ? 8.514 -8.936 16.430 1.00 78.38 207 THR A CA 1
ATOM 1613 C C . THR A 1 207 ? 9.687 -8.704 17.385 1.00 78.38 207 THR A C 1
ATOM 1615 O O . THR A 1 207 ? 10.071 -9.610 18.113 1.00 78.38 207 THR A O 1
ATOM 1618 N N . LEU A 1 208 ? 10.242 -7.491 17.448 1.00 77.88 208 LEU A N 1
ATOM 1619 C CA . LEU A 1 208 ? 11.336 -7.175 18.374 1.00 77.88 208 LEU A CA 1
ATOM 1620 C C . LEU A 1 208 ? 10.906 -7.263 19.84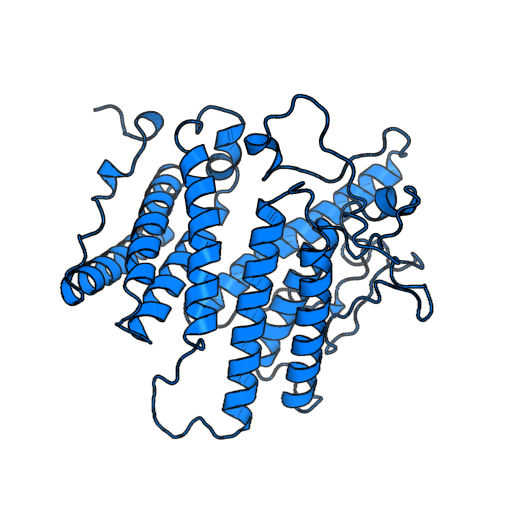4 1.00 77.88 208 LEU A C 1
ATOM 1622 O O . LEU A 1 208 ? 11.649 -7.803 20.663 1.00 77.88 208 LEU A O 1
ATOM 1626 N N . ARG A 1 209 ? 9.709 -6.772 20.187 1.00 75.25 209 ARG A N 1
ATOM 1627 C CA . ARG A 1 209 ? 9.181 -6.853 21.559 1.00 75.25 209 ARG A CA 1
ATOM 1628 C C . ARG A 1 209 ? 8.910 -8.291 21.995 1.00 75.25 209 ARG A C 1
ATOM 1630 O O . ARG A 1 209 ? 9.198 -8.619 23.146 1.00 75.25 209 ARG A O 1
ATOM 1637 N N . SER A 1 210 ? 8.406 -9.150 21.102 1.00 74.19 210 SER A N 1
ATOM 1638 C CA . SER A 1 210 ? 8.176 -10.561 21.441 1.00 74.19 210 SER A CA 1
ATOM 1639 C C . SER A 1 210 ? 9.490 -11.288 21.744 1.00 74.19 210 SER A C 1
ATOM 1641 O O . SER A 1 210 ? 9.579 -12.020 22.728 1.00 74.19 210 SER A O 1
ATOM 1643 N N . LEU A 1 211 ? 10.560 -10.991 20.995 1.00 74.00 211 LEU A N 1
ATOM 1644 C CA . LEU A 1 211 ? 11.900 -11.547 21.235 1.00 74.00 211 LEU A CA 1
ATOM 1645 C C . LEU A 1 211 ? 12.520 -11.109 22.570 1.00 74.00 211 LEU A C 1
ATOM 1647 O O . LEU A 1 211 ? 13.324 -11.841 23.140 1.00 74.00 211 LEU A O 1
ATOM 1651 N N . GLN A 1 212 ? 12.156 -9.932 23.082 1.00 70.44 212 GLN A N 1
ATOM 1652 C CA . GLN A 1 212 ? 12.642 -9.415 24.367 1.00 70.44 212 GLN A CA 1
ATOM 1653 C C . GLN A 1 212 ? 11.921 -10.026 25.582 1.00 70.44 212 GLN A C 1
ATOM 1655 O O . GLN A 1 212 ? 12.147 -9.583 26.707 1.00 70.44 212 GLN A O 1
ATOM 1660 N N . GLY A 1 213 ? 11.029 -11.005 25.387 1.00 58.09 213 GLY A N 1
ATOM 1661 C CA . GLY A 1 213 ? 10.252 -11.598 26.480 1.00 58.09 213 GLY A CA 1
ATOM 1662 C C . GLY A 1 213 ? 9.238 -10.629 27.101 1.00 58.09 213 GLY A C 1
ATOM 1663 O O . GLY A 1 213 ? 8.707 -10.904 28.173 1.00 58.09 213 GLY A O 1
ATOM 1664 N N . SER A 1 214 ? 8.942 -9.507 26.427 1.00 52.88 214 SER A N 1
ATOM 1665 C CA . SER A 1 214 ? 7.901 -8.548 26.835 1.00 52.88 214 SER A CA 1
ATOM 1666 C C . SER A 1 214 ? 6.480 -9.031 26.523 1.00 52.88 214 SER A C 1
ATOM 1668 O O . SER A 1 214 ? 5.525 -8.273 26.675 1.00 52.88 214 SER A O 1
ATOM 1670 N N . GLU A 1 215 ? 6.300 -10.312 26.193 1.00 48.34 215 GLU A N 1
ATOM 1671 C CA . GLU A 1 215 ? 5.040 -11.021 26.445 1.00 48.34 215 GLU A CA 1
ATOM 1672 C C . GLU A 1 215 ? 4.928 -11.360 27.939 1.00 48.34 215 GLU A C 1
ATOM 1674 O O . GLU A 1 215 ? 4.704 -12.494 28.355 1.00 48.34 215 GLU A O 1
ATOM 1679 N N . SER A 1 216 ? 5.110 -10.354 28.789 1.00 36.66 216 SER A N 1
ATOM 1680 C CA . SER A 1 216 ? 4.884 -10.462 30.219 1.00 36.66 216 SER A CA 1
ATOM 1681 C C . SER A 1 216 ? 3.381 -10.502 30.476 1.00 36.66 216 SER A C 1
ATOM 1683 O O . SER A 1 216 ? 2.861 -9.519 30.975 1.00 36.66 216 SER A O 1
ATOM 1685 N N . GLY A 1 217 ? 2.671 -11.564 30.071 1.00 38.69 217 GLY A N 1
ATOM 1686 C CA . GLY A 1 217 ? 1.318 -11.950 30.518 1.00 38.69 217 GLY A CA 1
ATOM 1687 C C . GLY A 1 217 ? 0.199 -10.893 30.521 1.00 38.69 217 GLY A C 1
ATOM 1688 O O . GLY A 1 217 ? -0.888 -11.179 31.013 1.00 38.69 217 GLY A O 1
ATOM 1689 N N . ILE A 1 218 ? 0.437 -9.685 30.010 1.00 41.41 218 ILE A N 1
ATOM 1690 C CA . ILE A 1 218 ? -0.499 -8.571 29.986 1.00 41.41 218 ILE A CA 1
ATOM 1691 C C . ILE A 1 218 ? -0.949 -8.462 28.532 1.00 41.41 218 ILE A C 1
ATOM 1693 O O . ILE A 1 218 ? -0.205 -7.930 27.699 1.00 41.41 218 ILE A O 1
ATOM 1697 N N . PRO A 1 219 ? -2.141 -8.980 28.189 1.00 35.78 219 PRO A N 1
ATOM 1698 C CA . PRO A 1 219 ? -2.751 -8.612 26.925 1.00 35.78 219 PRO A CA 1
ATOM 1699 C C . PRO A 1 219 ? -2.864 -7.078 26.912 1.00 35.78 219 PRO A C 1
ATOM 1701 O O . PRO A 1 219 ? -3.099 -6.481 27.961 1.00 35.78 219 PRO A O 1
ATOM 1704 N N . HIS A 1 220 ? -2.684 -6.438 25.751 1.00 44.16 220 HIS A N 1
ATOM 1705 C CA . HIS A 1 220 ? -2.847 -4.982 25.536 1.00 44.16 220 HIS A CA 1
ATOM 1706 C C . HIS A 1 220 ? -1.617 -4.062 25.696 1.00 44.16 220 HIS A C 1
ATOM 1708 O O . HIS A 1 220 ? -1.798 -2.862 25.911 1.00 44.16 220 HIS A O 1
ATOM 1714 N N . GLN A 1 221 ? -0.369 -4.523 25.509 1.00 44.91 221 GLN A N 1
ATOM 1715 C CA . GLN A 1 221 ? 0.694 -3.540 25.228 1.00 44.91 221 GLN A CA 1
ATOM 1716 C C . GLN A 1 221 ? 0.366 -2.754 23.939 1.00 44.91 221 GLN A C 1
ATOM 1718 O O . GLN A 1 221 ? -0.036 -3.371 22.948 1.00 44.91 221 GLN A O 1
ATOM 1723 N N . PRO A 1 222 ? 0.549 -1.416 23.911 1.00 47.81 222 PRO A N 1
ATOM 1724 C CA . PRO A 1 222 ? 0.159 -0.602 22.768 1.00 47.81 222 PRO A CA 1
ATOM 1725 C C . PRO A 1 222 ? 0.856 -1.062 21.486 1.00 47.81 222 PRO A C 1
ATOM 1727 O O . PRO A 1 222 ? 2.085 -1.028 21.375 1.00 47.81 222 PRO A O 1
ATOM 1730 N N . VAL A 1 223 ? 0.053 -1.470 20.500 1.00 58.91 223 VAL A N 1
ATOM 1731 C CA . VAL A 1 223 ? 0.492 -1.804 19.135 1.00 58.91 223 VAL A CA 1
ATOM 1732 C C . VAL A 1 223 ? 1.303 -0.660 18.518 1.00 58.91 223 VAL A C 1
ATOM 1734 O O . VAL A 1 223 ? 2.266 -0.904 17.798 1.00 58.91 223 VAL A O 1
ATOM 1737 N N . PHE A 1 224 ? 0.920 0.572 18.848 1.00 61.81 224 PHE A N 1
ATOM 1738 C CA . PHE A 1 224 ? 1.562 1.816 18.453 1.00 61.81 224 PHE A CA 1
ATOM 1739 C C . PHE A 1 224 ? 2.050 2.539 19.703 1.00 61.81 224 PHE A C 1
ATOM 1741 O O . PHE A 1 224 ? 1.351 2.548 20.718 1.00 61.81 224 PHE A O 1
ATOM 1748 N N . SER A 1 225 ? 3.195 3.220 19.639 1.00 74.94 225 SER A N 1
ATOM 1749 C CA . SER A 1 225 ? 3.379 4.341 20.561 1.00 74.94 225 SER A CA 1
ATOM 1750 C C . SER A 1 225 ? 2.293 5.386 20.287 1.00 74.94 225 SER A C 1
ATOM 1752 O O . SER A 1 225 ? 1.837 5.542 19.152 1.00 74.94 225 SER A O 1
ATOM 1754 N N . ARG A 1 226 ? 1.870 6.129 21.314 1.00 82.56 226 ARG A N 1
ATOM 1755 C CA . ARG A 1 226 ? 0.844 7.169 21.150 1.00 82.56 226 ARG A CA 1
ATOM 1756 C C . ARG A 1 226 ? 1.181 8.143 20.014 1.00 82.56 226 ARG A C 1
ATOM 1758 O O . ARG A 1 226 ? 0.318 8.471 19.211 1.00 82.56 226 ARG A O 1
ATOM 1765 N N . LYS A 1 227 ? 2.454 8.537 19.915 1.00 83.56 227 LYS A N 1
ATOM 1766 C CA . LYS A 1 227 ? 2.954 9.436 18.870 1.00 83.56 227 LYS A CA 1
ATOM 1767 C C . LYS A 1 227 ? 2.767 8.852 17.466 1.00 83.56 227 LYS A C 1
ATOM 1769 O O . LYS A 1 227 ? 2.298 9.556 16.581 1.00 83.56 227 LYS A O 1
ATOM 1774 N N . GLU A 1 228 ? 3.104 7.578 17.266 1.00 77.62 228 GLU A N 1
ATOM 1775 C CA . GLU A 1 228 ? 2.921 6.907 15.970 1.00 77.62 228 GLU A CA 1
ATOM 1776 C C . GLU A 1 228 ? 1.438 6.784 15.604 1.00 77.62 228 GLU A C 1
ATOM 1778 O O . GLU A 1 228 ? 1.080 6.960 14.442 1.00 77.62 228 GLU A O 1
ATOM 1783 N N . ALA A 1 229 ? 0.569 6.518 16.585 1.00 84.06 229 ALA A N 1
ATOM 1784 C CA . ALA A 1 229 ? -0.874 6.482 16.364 1.00 84.06 229 ALA A CA 1
ATOM 1785 C C . ALA A 1 229 ? -1.418 7.856 15.942 1.00 84.06 229 ALA A C 1
ATOM 1787 O O . ALA A 1 229 ? -2.160 7.950 14.968 1.00 84.06 229 ALA A O 1
ATOM 1788 N N . GLU A 1 230 ? -1.035 8.924 16.643 1.00 89.06 230 GLU A N 1
ATOM 1789 C CA . GLU A 1 230 ? -1.437 10.300 16.322 1.00 89.06 230 GLU A CA 1
ATOM 1790 C C . GLU A 1 230 ? -0.941 10.728 14.933 1.00 89.06 230 GLU A C 1
ATOM 1792 O O . GLU A 1 230 ? -1.690 11.328 14.161 1.00 89.06 230 GLU A O 1
ATOM 1797 N N . GLU A 1 231 ? 0.294 10.369 14.582 1.00 84.75 231 GLU A N 1
ATOM 1798 C CA . GLU A 1 231 ? 0.872 10.642 13.269 1.00 84.75 231 GLU A CA 1
ATOM 1799 C C . GLU A 1 231 ? 0.145 9.878 12.151 1.00 84.75 231 GLU A C 1
ATOM 1801 O O . GLU A 1 231 ? -0.223 10.468 11.132 1.00 84.75 231 GLU A O 1
ATOM 1806 N N . TRP A 1 232 ? -0.138 8.588 12.357 1.00 85.19 232 TRP A N 1
ATOM 1807 C CA . TRP A 1 232 ? -0.921 7.791 11.414 1.00 85.19 232 TRP A CA 1
ATOM 1808 C C . TRP A 1 232 ? -2.323 8.380 11.212 1.00 85.19 232 TRP A C 1
ATOM 1810 O O . TRP A 1 232 ? -2.749 8.569 10.073 1.00 85.19 232 TRP A O 1
ATOM 1820 N N . LEU A 1 233 ? -3.014 8.745 12.301 1.00 90.94 233 LEU A N 1
ATOM 1821 C CA . LEU A 1 233 ? -4.341 9.367 12.250 1.00 90.94 233 LEU A CA 1
ATOM 1822 C C . LEU A 1 233 ? -4.318 10.684 11.470 1.00 90.94 233 LEU A C 1
ATOM 1824 O O . LEU A 1 233 ? -5.207 10.927 10.654 1.00 90.94 233 LEU A O 1
ATOM 1828 N N . TYR A 1 234 ? -3.290 11.509 11.684 1.00 88.81 234 TYR A N 1
ATOM 1829 C CA . TYR A 1 234 ? -3.110 12.764 10.963 1.00 88.81 234 TYR A CA 1
ATOM 1830 C C . TYR A 1 234 ? -2.986 12.543 9.452 1.00 88.81 234 TYR A C 1
ATOM 1832 O O . TYR A 1 234 ? -3.699 13.185 8.678 1.00 88.81 234 TYR A O 1
ATOM 1840 N N . TYR A 1 235 ? -2.118 11.62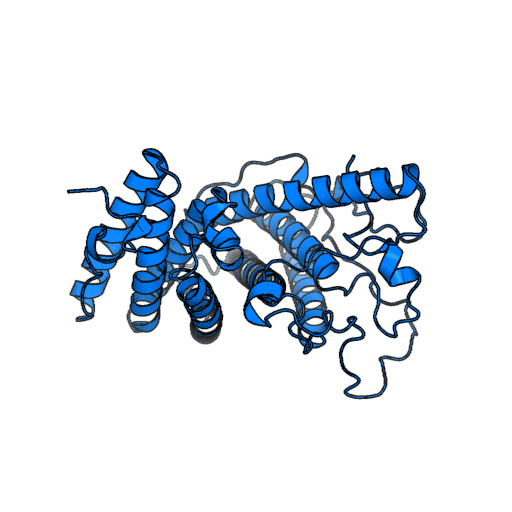6 9.014 1.00 83.00 235 TYR A N 1
ATOM 1841 C CA . TYR A 1 235 ? -1.934 11.371 7.585 1.00 83.00 235 TYR A CA 1
ATOM 1842 C C . TYR A 1 235 ? -3.159 10.719 6.950 1.00 83.00 235 TYR A C 1
ATOM 1844 O O . TYR A 1 235 ? -3.567 11.137 5.866 1.00 83.00 235 TYR A O 1
ATOM 1852 N N . GLN A 1 236 ? -3.781 9.749 7.622 1.00 87.38 236 GLN A N 1
ATOM 1853 C CA . GLN A 1 236 ? -4.964 9.082 7.088 1.00 87.38 236 GLN A CA 1
ATOM 1854 C C . GLN A 1 236 ? -6.153 10.029 6.953 1.00 87.38 236 GLN A C 1
ATOM 1856 O O . GLN A 1 236 ? -6.852 9.987 5.945 1.00 87.38 236 GLN A O 1
ATOM 1861 N N . ASP A 1 237 ? -6.349 10.956 7.890 1.00 89.81 237 ASP A N 1
ATOM 1862 C CA . ASP A 1 237 ? -7.377 11.990 7.756 1.00 89.81 237 ASP A CA 1
ATOM 1863 C C . ASP A 1 237 ? -7.204 12.819 6.467 1.00 89.81 237 ASP A C 1
ATOM 1865 O O . ASP A 1 237 ? -8.184 13.090 5.769 1.00 89.81 237 ASP A O 1
ATOM 1869 N N . GLN A 1 238 ? -5.966 13.138 6.071 1.00 85.12 238 GLN A N 1
ATOM 1870 C CA . GLN A 1 238 ? -5.700 13.820 4.797 1.00 85.12 238 GLN A CA 1
ATOM 1871 C C . GLN A 1 238 ? -6.086 12.963 3.584 1.00 85.12 238 GLN A C 1
ATOM 1873 O O . GLN A 1 238 ? -6.681 13.480 2.634 1.00 85.12 238 GLN A O 1
ATOM 1878 N N . VAL A 1 239 ? -5.788 11.659 3.613 1.00 83.69 239 VAL A N 1
ATOM 1879 C CA . VAL A 1 239 ? -6.172 10.715 2.549 1.00 83.69 239 VAL A CA 1
ATOM 1880 C C . VAL A 1 239 ? -7.689 10.651 2.422 1.00 83.69 239 VAL A C 1
ATOM 1882 O O . VAL A 1 239 ? -8.237 10.861 1.339 1.00 83.69 239 VAL A O 1
ATOM 1885 N N . ILE A 1 240 ? -8.379 10.429 3.540 1.00 88.56 240 ILE A N 1
ATOM 1886 C CA . ILE A 1 240 ? -9.834 10.283 3.584 1.00 88.56 240 ILE A CA 1
ATOM 1887 C C . ILE A 1 240 ? -10.533 11.566 3.131 1.00 88.56 240 ILE A C 1
ATOM 1889 O O . ILE A 1 240 ? -11.491 11.495 2.360 1.00 88.56 240 ILE A O 1
ATOM 1893 N N . LYS A 1 241 ? -10.038 12.746 3.523 1.00 87.75 241 LYS A N 1
ATOM 1894 C CA . LYS A 1 241 ? -10.556 14.036 3.036 1.00 87.75 241 LYS A CA 1
ATOM 1895 C C . LYS A 1 241 ? -10.437 14.176 1.520 1.00 87.75 241 LYS A C 1
ATOM 1897 O O . LYS A 1 241 ? -11.385 14.629 0.880 1.00 87.75 241 LYS A O 1
ATOM 1902 N N . ARG A 1 242 ? -9.315 13.751 0.930 1.00 80.69 242 ARG A N 1
ATOM 1903 C CA . ARG A 1 242 ? -9.121 13.787 -0.529 1.00 80.69 242 ARG A CA 1
ATOM 1904 C C . ARG A 1 242 ? -10.039 12.809 -1.248 1.00 80.69 242 ARG A C 1
ATOM 1906 O O . ARG A 1 242 ? -10.713 13.201 -2.193 1.00 80.69 242 ARG A O 1
ATOM 1913 N N . VAL A 1 243 ? -10.158 11.572 -0.772 1.00 83.81 243 VAL A N 1
ATOM 1914 C CA . VAL A 1 243 ? -11.104 10.624 -1.378 1.00 83.81 243 VAL A CA 1
ATOM 1915 C C . VAL A 1 243 ? -12.533 11.163 -1.285 1.00 83.81 243 VAL A C 1
ATOM 1917 O O . VAL A 1 243 ? -13.262 11.137 -2.275 1.00 83.81 243 VAL A O 1
ATOM 1920 N N . LYS A 1 244 ? -12.929 11.733 -0.141 1.00 86.12 244 LYS A N 1
ATOM 1921 C CA . LYS A 1 244 ? -14.260 12.331 0.027 1.00 86.12 244 LYS A CA 1
ATOM 1922 C C . LYS A 1 244 ? -14.546 13.456 -0.965 1.00 86.12 244 LYS A C 1
ATOM 1924 O O . LYS A 1 244 ? -15.655 13.534 -1.483 1.00 86.12 244 LYS A O 1
ATOM 1929 N N . ALA A 1 245 ? -13.558 14.287 -1.274 1.00 84.44 245 ALA A N 1
ATOM 1930 C CA . ALA A 1 245 ? -13.713 15.345 -2.268 1.00 84.44 245 ALA A CA 1
ATOM 1931 C C . ALA A 1 245 ? -13.899 14.816 -3.709 1.00 84.44 245 ALA A C 1
ATOM 1933 O O . ALA A 1 245 ? -14.392 15.558 -4.550 1.00 84.44 245 ALA A O 1
ATOM 1934 N N . SER A 1 246 ? -13.608 13.538 -3.993 1.00 81.25 246 SER A N 1
ATOM 1935 C CA . SER A 1 246 ? -13.933 12.910 -5.289 1.00 81.25 246 SER A CA 1
ATOM 1936 C C . SER A 1 246 ? -15.385 12.418 -5.404 1.00 81.25 246 SER A C 1
ATOM 1938 O O . SER A 1 246 ? -15.869 12.193 -6.511 1.00 81.25 246 SER A O 1
ATOM 1940 N N . ILE A 1 247 ? -16.109 12.281 -4.285 1.00 84.38 247 ILE A N 1
ATOM 1941 C CA . ILE A 1 247 ? -17.471 11.720 -4.248 1.00 84.38 247 ILE A CA 1
ATOM 1942 C C . ILE A 1 247 ? -18.479 12.509 -5.108 1.00 84.38 247 ILE A C 1
ATOM 1944 O O . ILE A 1 247 ? -19.268 11.878 -5.814 1.00 84.38 247 ILE A O 1
ATOM 1948 N N . PRO A 1 248 ? -18.505 13.858 -5.102 1.00 84.25 248 PRO A N 1
ATOM 1949 C CA . PRO A 1 248 ? -19.440 14.600 -5.951 1.00 84.25 248 PRO A CA 1
ATOM 1950 C C . PRO A 1 248 ? -19.241 14.329 -7.450 1.00 84.25 248 PRO A C 1
ATOM 1952 O O . PRO A 1 248 ? -20.169 14.501 -8.232 1.00 84.25 248 PRO A O 1
ATOM 1955 N N . HIS A 1 249 ? -18.057 13.848 -7.834 1.00 81.62 249 HIS A N 1
ATOM 1956 C CA . HIS A 1 249 ? -17.630 13.627 -9.210 1.00 81.62 249 HIS A CA 1
ATOM 1957 C C . HIS A 1 249 ? -17.689 12.148 -9.628 1.00 81.62 249 HIS A C 1
ATOM 1959 O O . HIS A 1 249 ? -17.015 11.754 -10.574 1.00 81.62 249 HIS A O 1
ATOM 1965 N N . LEU A 1 250 ? -18.481 11.303 -8.950 1.00 80.69 250 LEU A N 1
ATOM 1966 C CA . LEU A 1 250 ? -18.589 9.863 -9.256 1.00 80.69 250 LEU A CA 1
ATOM 1967 C C . LEU A 1 250 ? -18.956 9.552 -10.722 1.00 80.69 250 LEU A C 1
ATOM 1969 O O . LEU A 1 250 ? -18.561 8.504 -11.230 1.00 80.69 250 LEU A O 1
ATOM 1973 N N . GLY A 1 251 ? -19.687 10.448 -11.394 1.00 74.56 251 GLY A N 1
ATOM 1974 C CA . GLY A 1 251 ? -20.039 10.334 -12.816 1.00 74.56 251 GLY A CA 1
ATOM 1975 C C . GLY A 1 251 ? -18.984 10.873 -13.793 1.00 74.56 251 GLY A C 1
ATOM 1976 O O . GLY A 1 251 ? -19.170 10.776 -15.003 1.00 74.56 251 GLY A O 1
ATOM 1977 N N . GLU A 1 252 ? -17.891 11.441 -13.290 1.00 78.62 252 GLU A N 1
ATOM 1978 C CA . GLU A 1 252 ? -16.837 12.106 -14.061 1.00 78.62 252 GLU A CA 1
ATOM 1979 C C . GLU A 1 252 ? -15.504 11.342 -13.933 1.00 78.62 252 GLU A C 1
ATOM 1981 O O . GLU A 1 252 ? -15.363 10.470 -13.067 1.00 78.62 252 GLU A O 1
ATOM 1986 N N . PRO A 1 253 ? -14.480 11.646 -14.758 1.00 69.56 253 PRO A N 1
ATOM 1987 C CA . PRO A 1 253 ? -13.179 10.985 -14.661 1.00 69.56 253 PRO A CA 1
ATOM 1988 C C . PRO A 1 253 ? -12.530 11.048 -13.269 1.00 69.56 253 PRO A C 1
ATOM 1990 O O . PRO A 1 253 ? -11.834 10.111 -12.881 1.00 69.56 253 PRO A O 1
ATOM 1993 N N . GLN A 1 254 ? -12.785 12.107 -12.497 1.00 67.31 254 GLN A N 1
ATOM 1994 C CA . GLN A 1 254 ? -12.318 12.270 -11.118 1.00 67.31 254 GLN A CA 1
ATOM 1995 C C . GLN A 1 254 ? -12.926 11.218 -10.167 1.00 67.31 254 GLN A C 1
ATOM 1997 O O . GLN A 1 254 ? -12.285 10.814 -9.198 1.00 67.31 254 GLN A O 1
ATOM 2002 N N . GLY A 1 255 ? -14.127 10.716 -10.466 1.00 69.31 255 GLY A N 1
ATOM 2003 C CA . GLY A 1 255 ? -14.809 9.654 -9.725 1.00 69.31 255 GLY A CA 1
ATOM 2004 C C . GLY A 1 255 ? -14.274 8.245 -9.980 1.00 69.31 255 GLY A C 1
ATOM 2005 O O . GLY A 1 255 ? -14.581 7.324 -9.216 1.00 69.31 255 GLY A O 1
ATOM 2006 N N . HIS A 1 256 ? -13.432 8.057 -11.007 1.00 73.31 256 HIS A N 1
ATOM 2007 C CA . HIS 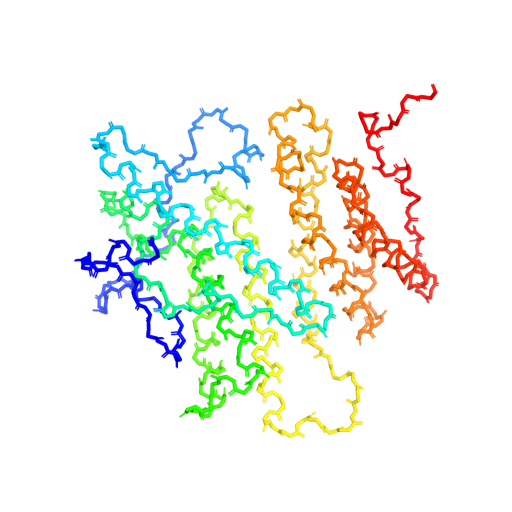A 1 256 ? -12.849 6.754 -11.358 1.00 73.31 256 HIS A CA 1
ATOM 2008 C C . HIS A 1 256 ? -12.086 6.086 -10.206 1.00 73.31 256 HIS A C 1
ATOM 2010 O O . HIS A 1 256 ? -11.933 4.863 -10.199 1.00 73.31 256 HIS A O 1
ATOM 2016 N N . LEU A 1 257 ? -11.639 6.861 -9.216 1.00 69.75 257 LEU A N 1
ATOM 2017 C CA . LEU A 1 257 ? -10.976 6.353 -8.014 1.00 69.75 257 LEU A CA 1
ATOM 2018 C C . LEU A 1 257 ? -11.836 5.376 -7.217 1.00 69.75 257 LEU A C 1
ATOM 2020 O O . LEU A 1 257 ? -11.314 4.405 -6.666 1.00 69.75 257 LEU A O 1
ATOM 2024 N N . LEU A 1 258 ? -13.143 5.622 -7.185 1.00 76.69 258 LEU A N 1
ATOM 2025 C CA . LEU A 1 258 ? -14.120 4.777 -6.508 1.00 76.69 258 LEU A CA 1
ATOM 2026 C C . LEU A 1 258 ? -14.808 3.835 -7.509 1.00 76.69 258 LEU A C 1
ATOM 2028 O O . LEU A 1 258 ? -15.038 2.665 -7.201 1.00 76.69 258 LEU A O 1
ATOM 2032 N N . THR A 1 259 ? -15.073 4.304 -8.734 1.00 81.50 259 THR A N 1
ATOM 2033 C CA . THR A 1 259 ? -15.873 3.568 -9.732 1.00 81.50 259 THR A CA 1
ATOM 2034 C C . THR A 1 259 ? -15.092 2.615 -10.635 1.00 81.50 259 THR A C 1
ATOM 2036 O O . THR A 1 259 ? -15.709 1.900 -11.418 1.00 81.50 259 THR A O 1
ATOM 2039 N N . ARG A 1 260 ? -13.755 2.538 -10.548 1.00 80.31 260 ARG A N 1
ATOM 2040 C CA . ARG A 1 260 ? -12.951 1.565 -11.328 1.00 80.31 260 ARG A CA 1
ATOM 2041 C C . ARG A 1 260 ? -12.106 0.609 -10.491 1.00 80.31 260 ARG A C 1
ATOM 2043 O O . ARG A 1 260 ? -11.397 -0.225 -11.050 1.00 80.31 260 ARG A O 1
ATOM 2050 N N . ARG A 1 261 ? -12.143 0.726 -9.163 1.00 78.75 261 ARG A N 1
ATOM 2051 C CA . ARG A 1 261 ? -11.273 -0.035 -8.253 1.00 78.75 261 ARG A CA 1
ATOM 2052 C C . ARG A 1 261 ? -12.096 -0.718 -7.154 1.00 78.75 261 ARG A C 1
ATOM 2054 O O . ARG A 1 261 ? -12.040 -0.294 -6.003 1.00 78.75 261 ARG A O 1
ATOM 2061 N N . PRO A 1 262 ? -12.845 -1.791 -7.481 1.00 82.81 262 PRO A N 1
ATOM 2062 C CA . PRO A 1 262 ? -13.693 -2.500 -6.513 1.00 82.81 262 PRO A CA 1
ATOM 2063 C C . PRO A 1 262 ? -12.909 -3.049 -5.313 1.00 82.81 262 PRO A C 1
ATOM 2065 O O . PRO A 1 262 ? -13.416 -3.111 -4.198 1.00 82.81 262 PRO A O 1
ATOM 2068 N N . PHE A 1 263 ? -11.635 -3.389 -5.509 1.00 78.81 263 PHE A N 1
ATOM 2069 C CA . PHE A 1 263 ? -10.754 -3.855 -4.439 1.00 78.81 263 PHE A CA 1
ATOM 2070 C C . PHE A 1 263 ? -10.417 -2.771 -3.400 1.00 78.81 263 PHE A C 1
ATOM 2072 O O . PHE A 1 263 ? -9.863 -3.095 -2.360 1.00 78.81 263 PHE A O 1
ATOM 2079 N N . HIS A 1 264 ? -10.759 -1.496 -3.609 1.00 84.12 264 HIS A N 1
ATOM 2080 C CA . HIS A 1 264 ? -10.608 -0.486 -2.558 1.00 84.12 264 HIS A CA 1
ATOM 2081 C C . HIS A 1 264 ? -11.574 -0.703 -1.382 1.00 84.12 264 HIS A C 1
ATOM 2083 O O . HIS A 1 264 ? -11.259 -0.274 -0.275 1.00 84.12 264 HIS A O 1
ATOM 2089 N N . VAL A 1 265 ? -12.698 -1.414 -1.566 1.00 87.88 265 VAL A N 1
ATOM 2090 C CA . VAL A 1 265 ? -13.630 -1.754 -0.468 1.00 87.88 265 VAL A CA 1
ATOM 2091 C C . VAL A 1 265 ? -12.879 -2.429 0.685 1.00 87.88 265 VAL A C 1
ATOM 2093 O O . VAL A 1 265 ? -13.050 -2.079 1.854 1.00 87.88 265 VAL A O 1
ATOM 2096 N N . THR A 1 266 ? -11.995 -3.378 0.362 1.00 86.44 266 THR A N 1
ATOM 2097 C CA . THR A 1 266 ? -11.213 -4.105 1.366 1.00 86.44 266 THR A CA 1
ATOM 2098 C C . THR A 1 266 ? -10.187 -3.214 2.052 1.00 86.44 266 THR A C 1
ATOM 2100 O O . THR A 1 266 ? -9.973 -3.377 3.250 1.00 86.44 266 THR A O 1
ATOM 2103 N N . TRP A 1 267 ? -9.614 -2.245 1.335 1.00 87.19 267 TRP A N 1
ATOM 2104 C CA . TRP A 1 267 ? -8.692 -1.265 1.901 1.00 87.19 267 TRP A CA 1
ATOM 2105 C C . TRP A 1 267 ? -9.376 -0.368 2.940 1.00 87.19 267 TRP A C 1
ATOM 2107 O O . TRP A 1 267 ? -8.910 -0.306 4.076 1.00 87.19 267 TRP A O 1
ATOM 2117 N N . PHE A 1 268 ? -10.521 0.247 2.613 1.00 90.56 268 PHE A N 1
ATOM 2118 C CA . PHE A 1 268 ? -11.282 1.054 3.584 1.00 90.56 268 PHE A CA 1
ATOM 2119 C C . PHE A 1 268 ? -11.759 0.220 4.776 1.00 90.56 268 PHE A C 1
ATOM 2121 O O . PHE A 1 268 ? -11.736 0.689 5.913 1.00 90.56 268 PHE A O 1
ATOM 2128 N N . SER A 1 269 ? -12.131 -1.039 4.537 1.00 91.56 269 SER A N 1
ATOM 2129 C CA . SER A 1 269 ? -12.455 -1.979 5.609 1.00 91.56 269 SER A CA 1
ATOM 2130 C C . SER A 1 269 ? -11.272 -2.193 6.565 1.00 91.56 269 SER A C 1
ATOM 2132 O O . SER A 1 269 ? -11.478 -2.186 7.777 1.00 91.56 269 SER A O 1
ATOM 2134 N N . SER A 1 270 ? -10.043 -2.318 6.054 1.00 88.25 270 SER A N 1
ATOM 2135 C CA . SER A 1 270 ? -8.834 -2.396 6.884 1.00 88.25 270 SER A CA 1
ATOM 2136 C C . SER A 1 270 ? -8.569 -1.095 7.648 1.00 88.25 270 SER A C 1
ATOM 2138 O O . SER A 1 270 ? -8.260 -1.150 8.836 1.00 88.25 270 SER A O 1
ATOM 2140 N N . GLN A 1 271 ? -8.753 0.077 7.022 1.00 89.81 271 GLN A N 1
ATOM 2141 C CA . GLN A 1 271 ? -8.572 1.368 7.707 1.00 89.81 271 GLN A CA 1
ATOM 2142 C C . GLN A 1 271 ? -9.526 1.520 8.903 1.00 89.81 271 GLN A C 1
ATOM 2144 O O . GLN A 1 271 ? -9.124 1.990 9.969 1.00 89.81 271 GLN A O 1
ATOM 2149 N N . LEU A 1 272 ? -10.781 1.078 8.759 1.00 93.88 272 LEU A N 1
ATOM 2150 C CA . LEU A 1 272 ? -11.758 1.093 9.848 1.00 93.88 272 LEU A CA 1
ATOM 2151 C C . LEU A 1 272 ? -11.363 0.132 10.979 1.00 93.88 272 LEU A C 1
ATOM 2153 O O . LEU A 1 272 ? -11.450 0.496 12.153 1.00 93.88 272 LEU A O 1
ATOM 2157 N N . ALA A 1 273 ? -10.875 -1.064 10.638 1.00 90.62 273 ALA A N 1
ATOM 2158 C CA . ALA A 1 273 ? -10.363 -2.015 11.621 1.00 90.62 273 ALA A CA 1
ATOM 2159 C C . ALA A 1 273 ? -9.179 -1.435 12.418 1.00 90.62 273 ALA A C 1
ATOM 2161 O O . ALA A 1 273 ? -9.150 -1.557 13.645 1.00 90.62 273 ALA A O 1
ATOM 2162 N N . ILE A 1 274 ? -8.252 -0.730 11.755 1.00 87.44 274 ILE A N 1
ATOM 2163 C CA . ILE A 1 274 ? -7.130 -0.050 12.419 1.00 87.44 274 ILE A CA 1
ATOM 2164 C C . ILE A 1 274 ? -7.639 1.055 13.352 1.00 87.44 274 ILE A C 1
ATOM 2166 O O . ILE A 1 274 ? -7.215 1.101 14.503 1.00 87.44 274 ILE A O 1
ATOM 2170 N N . CYS A 1 275 ? -8.590 1.891 12.920 1.00 92.38 275 CYS A N 1
ATOM 2171 C CA . CYS A 1 275 ? -9.183 2.931 13.774 1.00 92.38 275 CYS A CA 1
ATOM 2172 C C . CYS A 1 275 ? -9.785 2.347 15.065 1.00 92.38 275 CYS A C 1
ATOM 2174 O O . CYS A 1 275 ? -9.527 2.848 16.161 1.00 92.38 275 CYS A O 1
ATOM 2176 N N . LEU A 1 276 ? -10.548 1.254 14.949 1.00 92.31 276 LEU A N 1
ATOM 2177 C CA . LEU A 1 276 ? -11.121 0.551 16.100 1.00 92.31 276 LEU A CA 1
ATOM 2178 C C . LEU A 1 276 ? -10.035 -0.053 16.997 1.00 92.31 276 LEU A C 1
ATOM 2180 O O . LEU A 1 276 ? -10.142 0.015 18.220 1.00 92.31 276 LEU A O 1
ATOM 2184 N N . SER A 1 277 ? -8.984 -0.629 16.410 1.00 87.75 277 SER A N 1
ATOM 2185 C CA . SER A 1 277 ? -7.847 -1.180 17.153 1.00 87.75 277 SER A CA 1
ATOM 2186 C C . SER A 1 277 ? -7.098 -0.095 17.933 1.00 87.75 277 SER A C 1
ATOM 2188 O O . SER A 1 277 ? -6.835 -0.266 19.122 1.00 87.75 277 SER A O 1
ATOM 2190 N N . LEU A 1 278 ? -6.818 1.055 17.312 1.00 88.38 278 LEU A N 1
ATOM 2191 C CA . LEU A 1 278 ? -6.171 2.199 17.961 1.00 88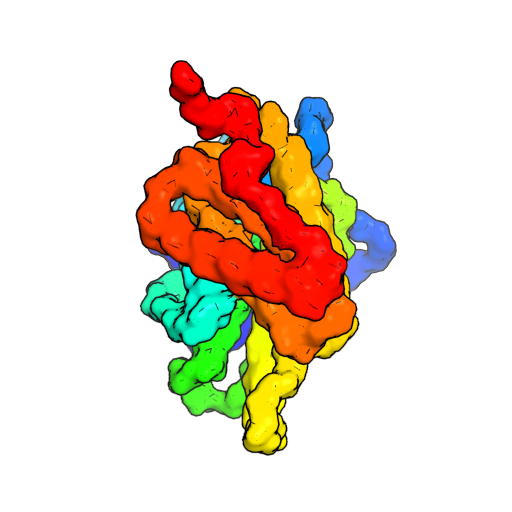.38 278 LEU A CA 1
ATOM 2192 C C . LEU A 1 278 ? -6.953 2.672 19.186 1.00 88.38 278 LEU A C 1
ATOM 2194 O O . LEU A 1 278 ? -6.381 2.780 20.268 1.00 88.38 278 LEU A O 1
ATOM 2198 N N . TRP A 1 279 ? -8.261 2.883 19.037 1.00 92.38 279 TRP A N 1
ATOM 2199 C CA . TRP A 1 279 ? -9.105 3.312 20.149 1.00 92.38 279 TRP A CA 1
ATOM 2200 C C . TRP A 1 279 ? -9.252 2.239 21.234 1.00 92.38 279 TRP A C 1
ATOM 2202 O O . TRP A 1 279 ? -9.248 2.549 22.424 1.00 92.38 279 TRP A O 1
ATOM 2212 N N . ASN A 1 280 ? -9.349 0.962 20.854 1.00 89.00 280 ASN A N 1
ATOM 2213 C CA . ASN A 1 280 ? -9.410 -0.127 21.828 1.00 89.00 280 ASN A CA 1
ATOM 2214 C C . ASN A 1 280 ? -8.146 -0.199 22.691 1.00 89.00 280 ASN A C 1
ATOM 2216 O O . ASN A 1 280 ? -8.260 -0.520 23.873 1.00 89.00 280 ASN A O 1
ATOM 2220 N N . ASN A 1 281 ? -6.985 0.124 22.113 1.00 84.06 281 ASN A N 1
ATOM 2221 C CA . ASN A 1 281 ? -5.702 0.166 22.811 1.00 84.06 281 ASN A CA 1
ATOM 2222 C C . ASN A 1 281 ? -5.521 1.442 23.656 1.00 84.06 281 ASN A C 1
ATOM 2224 O O . ASN A 1 281 ? -5.013 1.359 24.770 1.00 84.06 281 ASN A O 1
ATOM 2228 N N . ASP A 1 282 ? -5.940 2.611 23.160 1.00 87.81 282 ASP A N 1
ATOM 2229 C CA . ASP A 1 282 ? -5.929 3.878 23.903 1.00 87.81 282 ASP A CA 1
ATOM 2230 C C . ASP A 1 282 ? -7.271 4.607 23.732 1.00 87.81 282 ASP A C 1
ATOM 2232 O O . ASP A 1 282 ? -7.531 5.288 22.736 1.00 87.81 282 ASP A O 1
ATOM 2236 N N . ARG A 1 283 ? -8.122 4.500 24.761 1.00 90.44 283 ARG A N 1
ATOM 2237 C CA . ARG A 1 283 ? -9.479 5.074 24.780 1.00 90.44 283 ARG A CA 1
ATOM 2238 C C . ARG A 1 283 ? -9.497 6.604 24.764 1.00 90.44 283 ARG A C 1
ATOM 2240 O O . ARG A 1 283 ? -10.559 7.187 24.553 1.00 90.44 283 ARG A O 1
ATOM 2247 N N . SER A 1 284 ? -8.354 7.262 24.978 1.00 90.62 284 SER A N 1
ATOM 2248 C CA . SER A 1 284 ? -8.240 8.720 24.862 1.00 90.62 284 SER A CA 1
ATOM 2249 C C . SER A 1 284 ? -8.082 9.204 23.414 1.00 90.62 284 SER A C 1
ATOM 2251 O O . SER A 1 284 ? -8.244 10.396 23.155 1.00 90.62 284 SER A O 1
ATOM 2253 N N . LEU A 1 285 ? -7.825 8.303 22.455 1.00 91.38 285 LEU A N 1
ATOM 2254 C CA . LEU A 1 285 ? -7.726 8.616 21.025 1.00 91.38 285 LEU A CA 1
ATOM 2255 C C . LEU A 1 285 ? -9.112 8.730 20.370 1.00 91.38 285 LEU A C 1
ATOM 2257 O O . LEU A 1 285 ? -9.462 7.975 19.462 1.00 91.38 285 LEU A O 1
ATOM 2261 N N . SER A 1 286 ? -9.923 9.694 20.806 1.00 93.31 286 SER A N 1
ATOM 2262 C CA . SER A 1 286 ? -11.247 9.961 20.214 1.00 93.31 286 SER A CA 1
ATOM 2263 C C . SER A 1 286 ? -11.176 10.338 18.728 1.00 93.31 286 SER A C 1
ATOM 2265 O O . SER A 1 286 ? -12.102 10.056 17.967 1.00 93.31 286 SER A O 1
ATOM 2267 N N . THR A 1 287 ? -10.046 10.891 18.283 1.00 94.81 287 THR A N 1
ATOM 2268 C CA . THR A 1 287 ? -9.744 11.172 16.872 1.00 94.81 287 THR A CA 1
ATOM 2269 C C . THR A 1 287 ? -9.786 9.922 15.990 1.00 94.81 287 THR A C 1
ATOM 2271 O O . THR A 1 287 ? -10.177 10.020 14.827 1.00 94.81 287 THR A O 1
ATOM 2274 N N . ALA A 1 288 ? -9.476 8.737 16.530 1.00 95.38 288 ALA A N 1
ATOM 2275 C CA . ALA A 1 288 ? -9.610 7.476 15.803 1.00 95.38 288 ALA A CA 1
ATOM 2276 C C . ALA A 1 288 ? -11.076 7.141 15.486 1.00 95.38 288 ALA A C 1
ATOM 2278 O O . ALA A 1 288 ? -11.370 6.635 14.405 1.00 95.38 288 ALA A O 1
ATOM 2279 N N . LEU A 1 289 ? -12.011 7.479 16.380 1.00 96.69 289 LEU A N 1
ATOM 2280 C CA . LEU A 1 289 ? -13.444 7.288 16.136 1.00 96.69 289 LEU A CA 1
ATOM 2281 C C . LEU A 1 289 ? -13.970 8.268 15.080 1.00 96.69 289 LEU A C 1
ATOM 2283 O O . LEU A 1 289 ? -14.754 7.878 14.215 1.00 96.69 289 LEU A O 1
ATOM 2287 N N . GLU A 1 290 ? -13.516 9.524 15.104 1.00 96.12 290 GLU A N 1
ATOM 2288 C CA . GLU A 1 290 ? -13.880 10.522 14.087 1.00 96.12 290 GLU A CA 1
ATOM 2289 C C . GLU A 1 290 ? -13.400 10.128 12.686 1.00 96.12 290 GLU A C 1
ATOM 2291 O O . GLU A 1 290 ? -14.164 10.183 11.713 1.00 96.12 290 GLU A O 1
ATOM 2296 N N . LEU A 1 291 ? -12.156 9.653 12.585 1.00 95.94 291 LEU A N 1
ATOM 2297 C CA . LEU A 1 291 ? -11.638 9.101 11.340 1.00 95.94 291 LEU A CA 1
ATOM 2298 C C . LEU A 1 291 ? -12.413 7.841 10.931 1.00 95.94 291 LEU A C 1
ATOM 2300 O O . LEU A 1 291 ? -12.831 7.736 9.779 1.00 95.94 291 LEU A O 1
ATOM 2304 N N . GLY A 1 292 ? -12.687 6.933 11.873 1.00 96.81 292 GLY A N 1
ATOM 2305 C CA . GLY A 1 292 ? -13.464 5.714 11.642 1.00 96.81 292 GLY A CA 1
ATOM 2306 C C . GLY A 1 292 ? -14.843 5.991 11.041 1.00 96.81 292 GLY A C 1
ATOM 2307 O O . GLY A 1 292 ? -15.221 5.360 10.056 1.00 96.81 292 GLY A O 1
ATOM 2308 N N . LYS A 1 293 ? -15.566 7.003 11.538 1.00 96.31 293 LYS A N 1
ATOM 2309 C CA . LYS A 1 293 ? -16.842 7.447 10.943 1.00 96.31 293 LYS A CA 1
ATOM 2310 C C . LYS A 1 293 ? -16.667 7.938 9.509 1.00 96.31 293 LYS A C 1
ATOM 2312 O O . LYS A 1 293 ? -17.493 7.658 8.641 1.00 96.31 293 LYS A O 1
ATOM 2317 N N . SER A 1 294 ? -15.584 8.667 9.245 1.00 95.38 294 SER A N 1
ATOM 2318 C CA . SER A 1 294 ? -15.279 9.158 7.903 1.00 95.38 294 SER A CA 1
ATOM 2319 C C . SER A 1 294 ? -14.939 8.042 6.918 1.00 95.38 294 SER A C 1
ATOM 2321 O O . SER A 1 294 ? -15.364 8.118 5.766 1.00 95.38 294 SER A O 1
ATOM 2323 N N . VAL A 1 295 ? -14.217 7.020 7.375 1.00 95.00 295 VAL A N 1
ATOM 2324 C CA . VAL A 1 295 ? -13.911 5.805 6.613 1.00 95.00 295 VAL A CA 1
ATOM 2325 C C . VAL A 1 295 ? -15.178 4.987 6.360 1.00 95.00 295 VAL A C 1
ATOM 2327 O O . VAL A 1 295 ? -15.399 4.553 5.233 1.00 95.00 295 VAL A O 1
ATOM 2330 N N . LEU A 1 296 ? -16.038 4.820 7.369 1.00 95.56 296 LEU A N 1
ATOM 2331 C CA . LEU A 1 296 ? -17.287 4.063 7.250 1.00 95.56 296 LEU A CA 1
ATOM 2332 C C . LEU A 1 296 ? -18.208 4.641 6.166 1.00 95.56 296 LEU A C 1
ATOM 2334 O O . LEU A 1 296 ? -18.719 3.888 5.348 1.00 95.56 296 LEU A O 1
ATOM 2338 N N . ALA A 1 297 ? -18.336 5.968 6.086 1.00 93.06 297 ALA A N 1
ATOM 2339 C CA . ALA A 1 297 ? -19.119 6.609 5.027 1.00 93.06 297 ALA A CA 1
ATOM 2340 C C . ALA A 1 297 ? -18.594 6.283 3.613 1.00 93.06 297 ALA A C 1
ATOM 2342 O O . ALA A 1 297 ? -19.376 6.089 2.686 1.00 93.06 297 ALA A O 1
ATOM 2343 N N . LEU A 1 298 ? -17.270 6.199 3.432 1.00 91.56 298 LEU A N 1
ATOM 2344 C CA . LEU A 1 298 ? -16.675 5.779 2.157 1.00 91.56 298 LEU A CA 1
ATOM 2345 C C . LEU A 1 298 ? -16.913 4.293 1.878 1.00 91.56 298 LEU A C 1
ATOM 2347 O O . LEU A 1 298 ? -17.131 3.911 0.728 1.00 91.56 298 LEU A O 1
ATOM 2351 N N . LEU A 1 299 ? -16.895 3.465 2.922 1.00 92.62 299 LEU A N 1
ATOM 2352 C CA . LEU A 1 299 ? -17.186 2.042 2.817 1.00 92.62 299 LEU A CA 1
ATOM 2353 C C . LEU A 1 299 ? -18.638 1.793 2.382 1.00 92.62 299 LEU A C 1
ATOM 2355 O O . LEU A 1 299 ? -18.862 0.950 1.518 1.00 92.62 299 LEU A O 1
ATOM 2359 N N . ASP A 1 300 ? -19.600 2.566 2.895 1.00 92.06 300 ASP A N 1
ATOM 2360 C CA . ASP A 1 300 ? -21.008 2.496 2.473 1.00 92.06 300 ASP A CA 1
ATOM 2361 C C . ASP A 1 300 ? -21.171 2.817 0.982 1.00 92.06 300 ASP A C 1
ATOM 2363 O O . ASP A 1 300 ? -21.822 2.080 0.243 1.00 92.06 300 ASP A O 1
ATOM 2367 N N . ILE A 1 301 ? -20.526 3.895 0.522 1.00 90.50 301 ILE A N 1
ATOM 2368 C CA . ILE A 1 301 ? -20.530 4.310 -0.888 1.00 90.50 301 ILE A CA 1
ATOM 2369 C C . ILE A 1 301 ? -19.954 3.210 -1.778 1.00 90.50 301 ILE A C 1
ATOM 2371 O O . ILE A 1 301 ? -20.514 2.893 -2.826 1.00 90.50 301 ILE A O 1
ATOM 2375 N N . LEU A 1 302 ? -18.835 2.615 -1.369 1.00 90.25 302 LEU A N 1
ATOM 2376 C CA . LEU A 1 302 ? -18.187 1.562 -2.140 1.00 90.25 302 LEU A CA 1
ATOM 2377 C C . LEU A 1 302 ? -18.979 0.255 -2.144 1.00 90.25 302 LEU A C 1
ATOM 2379 O O . LEU A 1 302 ? -19.011 -0.403 -3.178 1.00 90.25 302 LEU A O 1
ATOM 2383 N N . ASN A 1 303 ? -19.647 -0.103 -1.047 1.00 91.50 303 ASN A N 1
ATOM 2384 C CA . ASN A 1 303 ? -20.548 -1.255 -1.013 1.00 91.50 303 ASN A CA 1
ATOM 2385 C C . ASN A 1 303 ? -21.792 -1.042 -1.889 1.00 91.50 303 ASN A C 1
ATOM 2387 O O . ASN A 1 303 ? -22.285 -2.002 -2.478 1.00 91.50 303 ASN A O 1
ATOM 2391 N N . ALA A 1 304 ? -22.269 0.199 -2.032 1.00 90.69 304 ALA A N 1
ATOM 2392 C CA . ALA A 1 304 ? -23.332 0.528 -2.981 1.00 90.69 304 ALA A CA 1
ATOM 2393 C C . ALA A 1 304 ? -22.857 0.444 -4.443 1.00 90.69 304 ALA A C 1
ATOM 2395 O O . ALA A 1 304 ? -23.577 -0.073 -5.295 1.00 90.69 304 ALA A O 1
ATOM 2396 N N . LEU A 1 305 ? -21.638 0.914 -4.738 1.00 89.56 305 LEU A N 1
ATOM 2397 C CA . LEU A 1 305 ? -21.028 0.813 -6.072 1.00 89.56 305 LEU A CA 1
ATOM 2398 C C . LEU A 1 305 ? -20.692 -0.631 -6.464 1.00 89.56 305 LEU A C 1
ATOM 2400 O O . LEU A 1 305 ? -20.815 -1.002 -7.630 1.00 89.56 305 LEU A O 1
ATOM 2404 N N . TRP A 1 306 ? -20.258 -1.438 -5.496 1.00 90.88 306 TRP A N 1
ATOM 2405 C CA . TRP A 1 306 ? -19.747 -2.791 -5.704 1.00 90.88 306 TRP A CA 1
ATOM 2406 C C . TRP A 1 306 ? -20.392 -3.784 -4.729 1.00 90.88 306 TRP A C 1
ATOM 2408 O O . TRP A 1 306 ? -19.727 -4.256 -3.800 1.00 90.88 306 TRP A O 1
ATOM 2418 N N . PRO A 1 307 ? -21.678 -4.127 -4.924 1.00 90.81 307 PRO A N 1
ATOM 2419 C CA . PRO A 1 307 ? -22.406 -4.968 -3.985 1.00 90.81 307 PRO A CA 1
ATOM 2420 C C . PRO A 1 307 ? -21.739 -6.331 -3.793 1.00 90.81 307 PRO A C 1
ATOM 2422 O O . PRO A 1 307 ? -21.572 -7.110 -4.731 1.00 90.81 307 PRO A O 1
ATOM 2425 N N . CYS A 1 308 ? -21.379 -6.639 -2.548 1.00 92.94 308 CYS A N 1
ATOM 2426 C CA . CYS A 1 308 ? -20.845 -7.937 -2.159 1.00 92.94 308 CYS A CA 1
ATOM 2427 C C . CYS A 1 308 ? -21.319 -8.286 -0.751 1.00 92.94 308 CYS A C 1
ATOM 2429 O O . CYS A 1 308 ? -20.951 -7.625 0.218 1.00 92.94 308 CYS A O 1
ATOM 2431 N N . GLN A 1 309 ? -22.103 -9.359 -0.623 1.00 92.00 309 GLN A N 1
ATOM 2432 C CA . GLN A 1 309 ? -22.738 -9.739 0.643 1.00 92.00 309 GLN A CA 1
ATOM 2433 C C . GLN A 1 309 ? -21.725 -9.964 1.775 1.00 92.00 309 GLN A C 1
ATOM 2435 O O . GLN A 1 309 ? -21.957 -9.548 2.907 1.00 92.00 309 GLN A O 1
ATOM 2440 N N . ALA A 1 310 ? -20.578 -10.578 1.471 1.00 90.56 310 ALA A N 1
ATOM 2441 C CA . ALA A 1 310 ? -19.535 -10.825 2.463 1.00 90.56 310 ALA A CA 1
ATOM 2442 C C . ALA A 1 310 ? -18.867 -9.529 2.958 1.00 90.56 310 ALA A C 1
ATOM 2444 O O . ALA A 1 310 ? -18.501 -9.433 4.130 1.00 90.56 310 ALA A O 1
ATOM 2445 N N . LEU A 1 311 ? -18.701 -8.536 2.077 1.00 89.88 311 LEU A N 1
ATOM 2446 C CA . LEU A 1 311 ? -18.133 -7.233 2.436 1.00 89.88 311 LEU A CA 1
ATOM 2447 C C . LEU A 1 311 ? -19.162 -6.356 3.156 1.00 89.88 311 LEU A C 1
ATOM 2449 O O . LEU A 1 311 ? -18.797 -5.678 4.112 1.00 89.88 311 LEU A O 1
ATOM 2453 N N . GLN A 1 312 ? -20.439 -6.446 2.773 1.00 91.62 312 GLN A N 1
ATOM 2454 C CA . GLN A 1 312 ? -21.540 -5.775 3.462 1.00 91.62 312 GLN A CA 1
ATOM 2455 C C . GLN A 1 312 ? -21.682 -6.275 4.902 1.00 91.62 312 GLN A C 1
ATOM 2457 O O . GLN A 1 312 ? -21.596 -5.478 5.826 1.00 91.62 312 GLN A O 1
ATOM 2462 N N . ALA A 1 313 ? -21.774 -7.593 5.109 1.00 92.94 313 ALA A N 1
ATOM 2463 C CA . ALA A 1 313 ? -21.886 -8.171 6.450 1.00 92.94 313 ALA A CA 1
ATOM 2464 C C . ALA A 1 313 ? -20.710 -7.769 7.358 1.00 92.94 313 ALA A C 1
ATOM 2466 O O . ALA A 1 313 ? -20.880 -7.520 8.549 1.00 92.94 313 ALA A O 1
ATOM 2467 N N . ARG A 1 314 ? -19.502 -7.659 6.788 1.00 91.19 314 ARG A N 1
ATOM 2468 C CA . ARG A 1 314 ? -18.326 -7.171 7.515 1.00 91.19 314 ARG A CA 1
ATOM 2469 C C . ARG A 1 314 ? -18.419 -5.679 7.842 1.00 91.19 314 ARG A C 1
ATOM 2471 O O . ARG A 1 314 ? -18.012 -5.273 8.927 1.00 91.19 314 ARG A O 1
ATOM 2478 N N . ALA A 1 315 ? -18.900 -4.860 6.911 1.00 92.81 315 ALA A N 1
ATOM 2479 C CA . ALA A 1 315 ? -19.114 -3.437 7.150 1.00 92.81 315 ALA A CA 1
ATOM 2480 C C . ALA A 1 315 ? -20.157 -3.207 8.253 1.00 92.81 315 ALA A C 1
ATOM 2482 O O . ALA A 1 315 ? -19.948 -2.347 9.107 1.00 92.81 315 ALA A O 1
ATOM 2483 N N . ASP A 1 316 ? -21.216 -4.017 8.282 1.00 93.81 316 ASP A N 1
ATOM 2484 C CA . ASP A 1 316 ? -22.269 -3.959 9.296 1.00 93.81 316 ASP A CA 1
ATOM 2485 C C . ASP A 1 316 ? -21.732 -4.316 10.696 1.00 93.81 316 ASP A C 1
ATOM 2487 O O . ASP A 1 316 ? -21.981 -3.575 11.649 1.00 93.81 316 ASP A O 1
ATOM 2491 N N . ASP A 1 317 ? -20.909 -5.368 10.817 1.00 94.69 317 ASP A N 1
ATOM 2492 C CA . ASP A 1 317 ? -20.208 -5.713 12.070 1.00 94.69 317 ASP A CA 1
ATOM 2493 C C . ASP A 1 317 ? -19.332 -4.553 12.573 1.00 94.69 317 ASP A C 1
ATOM 2495 O O . ASP A 1 317 ? -19.432 -4.114 13.723 1.00 94.69 317 ASP A O 1
ATOM 2499 N N . MET A 1 318 ? -18.493 -3.991 11.698 1.00 94.81 318 MET A N 1
ATOM 2500 C CA . MET A 1 318 ? -17.620 -2.879 12.078 1.00 94.81 318 MET A CA 1
ATOM 2501 C C . MET A 1 318 ? -18.410 -1.612 12.426 1.00 94.81 318 MET A C 1
ATOM 2503 O O . MET A 1 318 ? -18.007 -0.877 13.327 1.00 94.81 318 MET A O 1
ATOM 2507 N N . ARG A 1 319 ? -19.538 -1.352 11.751 1.00 96.19 319 ARG A N 1
ATOM 2508 C CA . ARG A 1 319 ? -20.452 -0.249 12.079 1.00 96.19 319 ARG A CA 1
ATOM 2509 C C . ARG A 1 319 ? -21.016 -0.412 13.479 1.00 96.19 319 ARG A C 1
ATOM 2511 O O . ARG A 1 319 ? -21.034 0.568 14.225 1.00 96.19 319 ARG A O 1
ATOM 2518 N N . GLN A 1 320 ? -21.463 -1.612 13.841 1.00 96.25 320 GLN A N 1
ATOM 2519 C CA . GLN A 1 320 ? -21.964 -1.881 15.185 1.00 96.25 320 GLN A CA 1
ATOM 2520 C C . GLN A 1 320 ? -20.878 -1.584 16.228 1.00 96.25 320 GLN A C 1
ATOM 2522 O O . GLN A 1 320 ? -21.094 -0.777 17.130 1.00 96.25 320 GLN A O 1
ATOM 2527 N N . ARG A 1 321 ? -19.674 -2.134 16.039 1.00 96.25 321 ARG A N 1
ATOM 2528 C CA . ARG A 1 321 ? -18.530 -1.913 16.941 1.00 96.25 321 ARG A CA 1
ATOM 2529 C C . ARG A 1 321 ? -18.139 -0.437 17.053 1.00 96.25 321 ARG A C 1
ATOM 2531 O O . ARG A 1 321 ? -17.833 0.040 18.144 1.00 96.25 321 ARG A O 1
ATOM 2538 N N . LEU A 1 322 ? -18.167 0.304 15.943 1.00 97.12 322 LEU A N 1
ATOM 2539 C CA . LEU A 1 322 ? -17.912 1.747 15.941 1.00 97.12 322 LEU A CA 1
ATOM 2540 C C . LEU A 1 322 ? -18.998 2.516 16.700 1.00 97.12 322 LEU A C 1
ATOM 2542 O O . LEU A 1 322 ? -18.685 3.442 17.440 1.00 97.12 322 LEU A O 1
ATOM 2546 N N . SER A 1 323 ? -20.260 2.124 16.545 1.00 96.81 323 SER A N 1
ATOM 2547 C CA . SER A 1 323 ? -21.405 2.751 17.217 1.00 96.81 323 SER A CA 1
ATOM 2548 C C . SER A 1 323 ? -21.329 2.564 18.737 1.00 96.81 323 SER A C 1
ATOM 2550 O O . SER A 1 323 ? -21.465 3.518 19.512 1.00 96.81 323 SER A O 1
ATOM 2552 N N . GLU A 1 324 ? -21.010 1.347 19.178 1.00 96.19 324 GLU A N 1
ATOM 2553 C CA . GLU A 1 324 ? -20.748 1.024 20.584 1.00 96.19 324 GLU A CA 1
ATOM 2554 C C . GLU A 1 324 ? -19.575 1.849 21.137 1.00 96.19 324 GLU A C 1
ATOM 2556 O O . GLU A 1 324 ? -19.693 2.463 22.200 1.00 96.19 324 GLU A O 1
ATOM 2561 N N . ALA A 1 325 ? -18.475 1.949 20.382 1.00 96.38 325 ALA A N 1
ATOM 2562 C CA . ALA A 1 325 ? -17.313 2.744 20.766 1.00 96.38 325 ALA A CA 1
ATOM 2563 C C . ALA A 1 325 ? -17.625 4.245 20.884 1.00 96.38 325 ALA A C 1
ATOM 2565 O O . ALA A 1 325 ? -17.281 4.879 21.883 1.00 96.38 325 ALA A O 1
ATOM 2566 N N . CYS A 1 326 ? -18.339 4.807 19.904 1.00 96.94 326 CYS A N 1
ATOM 2567 C CA . CYS A 1 326 ? -18.806 6.190 19.939 1.00 96.94 326 CYS A CA 1
ATOM 2568 C C . CYS A 1 326 ? -19.701 6.449 21.157 1.00 96.94 326 CYS A C 1
ATOM 2570 O O . CYS A 1 326 ? -19.522 7.458 21.837 1.00 96.94 326 CYS A O 1
ATOM 2572 N N . THR A 1 327 ? -20.598 5.513 21.485 1.00 96.31 327 THR A N 1
ATOM 2573 C CA . THR A 1 327 ? -21.488 5.622 22.653 1.00 96.31 327 THR A CA 1
ATOM 2574 C C . THR A 1 327 ? -20.680 5.672 23.945 1.00 96.31 327 THR A C 1
ATOM 2576 O O . THR A 1 327 ? -20.876 6.566 24.765 1.00 96.31 327 THR A O 1
ATOM 2579 N N . ALA A 1 328 ? -19.726 4.750 24.100 1.00 94.69 328 ALA A N 1
ATOM 2580 C CA . ALA A 1 328 ? -18.881 4.656 25.286 1.00 94.69 328 ALA A CA 1
ATOM 2581 C C . ALA A 1 328 ? -18.000 5.901 25.505 1.00 94.69 328 ALA A C 1
ATOM 2583 O O . ALA A 1 328 ? -17.683 6.232 26.645 1.00 94.69 328 ALA A O 1
ATOM 2584 N N . SER A 1 329 ? -17.612 6.597 24.433 1.00 94.12 329 SER A N 1
ATOM 2585 C CA . SER A 1 329 ? -16.783 7.809 24.493 1.00 94.12 329 SER A CA 1
ATOM 2586 C C . SER A 1 329 ? -17.571 9.123 24.444 1.00 94.12 329 SER A C 1
ATOM 2588 O O . SER A 1 329 ? -16.952 10.184 24.396 1.00 94.12 329 SER A O 1
ATOM 2590 N N . GLY A 1 330 ? -18.909 9.088 24.431 1.00 92.81 330 GLY A N 1
ATOM 2591 C CA . GLY A 1 330 ? -19.733 10.298 24.298 1.00 92.81 330 GLY A CA 1
ATOM 2592 C C . GLY A 1 330 ? -19.558 11.022 22.955 1.00 92.81 330 GLY A C 1
ATOM 2593 O O . GLY A 1 330 ? -19.822 12.218 22.850 1.00 92.81 330 GLY A O 1
ATOM 2594 N N . VAL A 1 331 ? -19.090 10.308 21.931 1.00 94.06 331 VAL A N 1
ATOM 2595 C CA . VAL A 1 331 ? -18.892 10.813 20.569 1.00 94.06 331 VAL A CA 1
ATOM 2596 C C . VAL A 1 331 ? -20.184 10.604 19.764 1.00 94.06 331 VAL A C 1
ATOM 2598 O O . VAL A 1 331 ? -20.827 9.561 19.912 1.00 94.06 331 VAL A O 1
ATOM 2601 N N . PRO A 1 332 ? -20.582 11.541 18.877 1.00 94.69 332 PRO A N 1
ATOM 2602 C CA . PRO A 1 332 ? -21.749 11.348 18.023 1.00 94.69 332 PRO A CA 1
ATOM 2603 C C . PRO A 1 332 ? -21.646 10.068 17.192 1.00 94.69 332 PRO A C 1
ATOM 2605 O O . PRO A 1 332 ? -20.589 9.786 16.617 1.00 94.69 332 PRO A O 1
ATOM 2608 N N . GLN A 1 333 ? -22.756 9.335 17.116 1.00 93.94 333 GLN A N 1
ATOM 2609 C CA . GLN A 1 333 ? -22.881 8.086 16.367 1.00 93.94 333 GLN A CA 1
ATOM 2610 C C . GLN A 1 333 ? -22.575 8.267 14.869 1.00 93.94 333 GLN A C 1
ATOM 2612 O O . GLN A 1 333 ? -22.764 9.366 14.332 1.00 93.94 333 GLN A O 1
ATOM 2617 N N . PRO A 1 334 ? -22.115 7.210 14.170 1.00 93.06 334 PRO A N 1
ATOM 2618 C CA . PRO A 1 334 ? -22.014 7.238 12.716 1.00 93.06 334 PRO A CA 1
ATOM 2619 C C . PRO A 1 334 ? -23.383 7.496 12.076 1.00 93.06 334 PRO A C 1
ATOM 2621 O O . PRO A 1 334 ? -24.413 7.027 12.562 1.00 93.06 334 PRO A O 1
ATOM 2624 N N . LEU A 1 335 ? -23.387 8.221 10.956 1.00 90.12 335 LEU A N 1
ATOM 2625 C CA . LEU A 1 335 ? -24.604 8.431 10.175 1.00 90.12 335 LEU A CA 1
ATOM 2626 C C . LEU A 1 335 ? -25.129 7.093 9.626 1.00 90.12 335 LEU A C 1
ATOM 2628 O O . LEU A 1 335 ? -24.318 6.209 9.319 1.00 90.12 335 LEU A O 1
ATOM 2632 N N . PRO A 1 336 ? -26.454 6.940 9.461 1.00 87.69 336 PRO A N 1
ATOM 2633 C CA . PRO A 1 336 ? -27.028 5.794 8.764 1.00 87.69 336 PRO A CA 1
ATOM 2634 C C . PRO A 1 336 ? -26.451 5.632 7.346 1.00 87.69 336 PRO A C 1
ATOM 2636 O O . PRO A 1 336 ? -26.074 6.617 6.706 1.00 87.69 336 PRO A O 1
ATOM 2639 N N . ALA A 1 337 ? -26.360 4.392 6.857 1.00 83.06 337 ALA A N 1
ATOM 2640 C CA . ALA A 1 337 ? -25.693 4.081 5.587 1.00 83.06 337 ALA A CA 1
ATOM 2641 C C . ALA A 1 337 ? -26.337 4.797 4.383 1.00 83.06 337 ALA A C 1
ATOM 2643 O O . ALA A 1 337 ? -25.646 5.329 3.521 1.00 83.06 337 ALA A O 1
ATOM 2644 N N . ASP A 1 338 ? -27.664 4.888 4.362 1.00 81.12 338 ASP A N 1
ATOM 2645 C CA . ASP A 1 338 ? -28.474 5.571 3.348 1.00 81.12 338 ASP A CA 1
ATOM 2646 C C . ASP A 1 338 ? -28.257 7.095 3.308 1.00 81.12 338 ASP A C 1
ATOM 2648 O O . ASP A 1 338 ? -28.370 7.722 2.247 1.00 81.12 338 ASP A O 1
ATOM 2652 N N . PHE A 1 339 ? -27.887 7.700 4.439 1.00 79.75 339 PHE A N 1
ATOM 2653 C CA . PHE A 1 339 ? -27.532 9.119 4.513 1.00 79.75 339 PHE A CA 1
ATOM 2654 C C . PHE A 1 339 ? -26.150 9.411 3.924 1.00 79.75 339 PHE A C 1
ATOM 2656 O O . PHE A 1 339 ? -25.929 10.518 3.432 1.00 79.75 339 PHE A O 1
ATOM 2663 N N . ALA A 1 340 ? -25.234 8.438 3.946 1.00 77.38 340 ALA A N 1
ATOM 2664 C CA . ALA A 1 340 ? -23.894 8.587 3.385 1.00 77.38 340 ALA A CA 1
ATOM 2665 C C . ALA A 1 340 ? -23.873 8.506 1.847 1.00 77.38 340 ALA A C 1
ATOM 2667 O O . ALA A 1 340 ? -22.913 8.966 1.226 1.00 77.38 340 ALA A O 1
ATOM 2668 N N . LEU A 1 341 ? -24.921 7.953 1.223 1.00 83.25 341 LEU A N 1
ATOM 2669 C CA . LEU A 1 341 ? -24.967 7.748 -0.224 1.00 83.25 341 LEU A CA 1
ATOM 2670 C C . LEU A 1 341 ? -25.211 9.062 -0.994 1.00 83.25 341 LEU A C 1
ATOM 2672 O O . LEU A 1 341 ? -26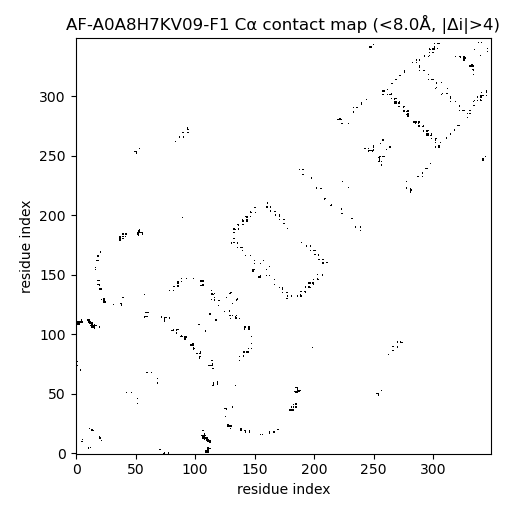.186 9.771 -0.728 1.00 83.25 341 LEU A O 1
ATOM 2676 N N . PRO A 1 342 ? -24.382 9.380 -2.003 1.00 82.69 342 PRO A N 1
ATOM 2677 C CA . PRO A 1 342 ? -24.649 10.439 -2.971 1.00 82.69 342 PRO A CA 1
ATOM 2678 C C . PRO A 1 342 ? -25.935 10.181 -3.751 1.00 82.69 342 PRO A C 1
ATOM 2680 O O . PRO A 1 342 ? -26.304 9.032 -3.977 1.00 82.69 342 PRO A O 1
ATOM 2683 N N . ALA A 1 343 ? -26.577 11.245 -4.242 1.00 82.94 343 ALA A N 1
ATOM 2684 C CA . ALA A 1 343 ? -27.835 11.144 -4.989 1.00 82.94 343 ALA A CA 1
ATOM 2685 C C . ALA A 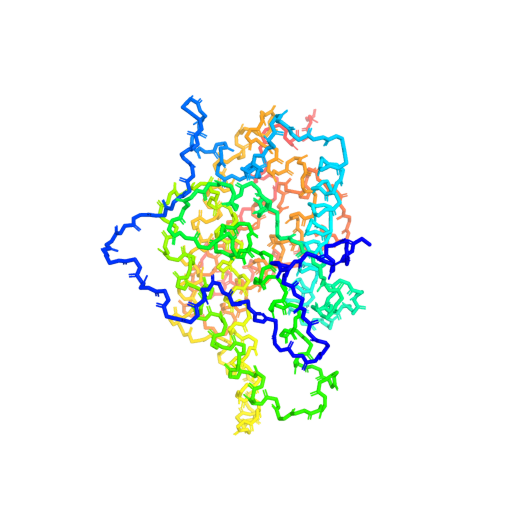1 343 ? -27.762 10.171 -6.181 1.00 82.94 343 ALA A C 1
ATOM 2687 O O . ALA A 1 343 ? -28.715 9.439 -6.413 1.00 82.94 343 ALA A O 1
ATOM 2688 N N . ILE A 1 344 ? -26.619 10.104 -6.875 1.00 81.38 344 ILE A N 1
ATOM 2689 C CA . ILE A 1 344 ? -26.398 9.183 -8.005 1.00 81.38 344 ILE A CA 1
ATOM 2690 C C . ILE A 1 344 ? -26.439 7.696 -7.607 1.00 81.38 344 ILE A C 1
ATOM 2692 O O . ILE A 1 344 ? -26.653 6.847 -8.464 1.00 81.38 344 ILE A O 1
ATOM 2696 N N . LEU A 1 345 ? -26.237 7.376 -6.324 1.00 80.06 345 LEU A N 1
ATOM 2697 C CA . LEU A 1 345 ? -26.240 6.007 -5.794 1.00 80.06 345 LEU A CA 1
ATOM 2698 C C . LEU A 1 345 ? -27.490 5.671 -4.978 1.00 80.06 345 LEU A C 1
ATOM 2700 O O . LEU A 1 345 ? -27.653 4.527 -4.558 1.00 80.06 345 LEU A O 1
ATOM 2704 N N . LYS A 1 346 ? -28.374 6.642 -4.730 1.00 79.69 346 LYS A N 1
ATOM 2705 C CA . LYS A 1 346 ? -29.667 6.358 -4.107 1.00 79.69 346 LYS A CA 1
ATOM 2706 C C . LYS A 1 346 ? -30.550 5.694 -5.159 1.00 79.69 346 LYS A C 1
ATOM 2708 O O . LYS A 1 346 ? -30.683 6.217 -6.264 1.00 79.69 346 LYS A O 1
ATOM 2713 N N . ALA A 1 347 ? -31.122 4.534 -4.834 1.00 58.88 347 ALA A N 1
ATOM 2714 C CA . ALA A 1 347 ? -32.085 3.883 -5.717 1.00 58.88 347 ALA A CA 1
ATOM 2715 C C . ALA A 1 347 ? -33.220 4.869 -6.064 1.00 58.88 347 ALA A C 1
ATOM 2717 O O . ALA A 1 347 ? -33.608 5.657 -5.193 1.00 58.88 347 ALA A O 1
ATOM 2718 N N . PRO A 1 348 ? -33.745 4.864 -7.305 1.00 47.78 348 PRO A N 1
ATOM 2719 C CA . PRO A 1 348 ? -34.951 5.621 -7.605 1.00 47.78 348 PRO A CA 1
ATOM 2720 C C . PRO A 1 348 ? -36.071 5.122 -6.685 1.00 47.78 348 PRO A C 1
ATOM 2722 O O . PRO A 1 348 ? -36.262 3.912 -6.549 1.00 47.78 348 PRO A O 1
ATOM 2725 N N . ALA A 1 349 ? -36.720 6.068 -6.005 1.00 40.38 349 ALA A N 1
ATOM 2726 C CA . ALA A 1 349 ? -37.831 5.815 -5.092 1.00 40.38 349 ALA A CA 1
ATOM 2727 C C . ALA A 1 349 ? -39.042 5.202 -5.804 1.00 40.38 349 ALA A C 1
ATOM 2729 O O . ALA A 1 349 ? -39.263 5.550 -6.990 1.00 40.38 349 ALA A O 1
#